Protein AF-A0A968V2G1-F1 (afdb_monomer_lite)

pLDDT: mean 81.25, std 16.71, range [37.97, 97.81]

Structure (mmCIF, N/CA/C/O backbone):
data_AF-A0A968V2G1-F1
#
_entry.id   AF-A0A968V2G1-F1
#
loop_
_atom_site.group_PDB
_atom_site.id
_atom_site.type_symbol
_atom_site.label_atom_id
_atom_site.label_alt_id
_atom_site.label_comp_id
_atom_site.label_asym_id
_atom_site.label_entity_id
_atom_site.label_seq_id
_atom_site.pdbx_PDB_ins_code
_atom_site.Cartn_x
_atom_site.Cartn_y
_atom_site.Cartn_z
_atom_site.occupancy
_atom_site.B_iso_or_equiv
_atom_site.auth_seq_id
_atom_site.auth_comp_id
_atom_site.auth_asym_id
_atom_site.auth_atom_id
_atom_site.pdbx_PDB_model_num
ATOM 1 N N . MET A 1 1 ? 18.290 0.816 -28.679 1.00 47.00 1 MET A N 1
ATOM 2 C CA . MET A 1 1 ? 18.824 1.758 -27.680 1.00 47.00 1 MET A CA 1
ATOM 3 C C . MET A 1 1 ? 19.610 0.963 -26.639 1.00 47.00 1 MET A C 1
ATOM 5 O O . MET A 1 1 ? 19.040 0.021 -26.102 1.00 47.00 1 MET A O 1
ATOM 9 N N . THR A 1 2 ? 20.905 1.223 -26.432 1.00 41.47 2 THR A N 1
ATOM 10 C CA . THR A 1 2 ? 21.709 0.505 -25.414 1.00 41.47 2 THR A CA 1
ATOM 11 C C . THR A 1 2 ? 21.369 1.011 -24.008 1.00 41.47 2 THR A C 1
ATOM 13 O O . THR A 1 2 ? 20.831 2.107 -23.865 1.00 41.47 2 THR A O 1
ATOM 16 N N . GLU A 1 3 ? 21.710 0.249 -22.964 1.00 46.81 3 GLU A N 1
ATOM 17 C CA . GLU A 1 3 ? 21.680 0.687 -21.553 1.00 46.81 3 GLU A CA 1
ATOM 18 C C . GLU A 1 3 ? 22.208 2.125 -21.376 1.00 46.81 3 GLU A C 1
ATOM 20 O O . GLU A 1 3 ? 21.637 2.935 -20.650 1.00 46.81 3 GLU A O 1
ATOM 25 N N . ARG A 1 4 ? 23.249 2.466 -22.145 1.00 45.62 4 ARG A N 1
ATOM 26 C CA . ARG A 1 4 ? 23.874 3.787 -22.231 1.00 45.62 4 ARG A CA 1
ATOM 27 C C . ARG A 1 4 ? 22.916 4.917 -22.621 1.00 45.62 4 ARG A C 1
ATOM 29 O O . ARG A 1 4 ? 23.024 5.995 -22.065 1.00 45.62 4 ARG A O 1
ATOM 36 N N . GLN A 1 5 ? 21.975 4.693 -23.528 1.00 49.62 5 GLN A N 1
ATOM 37 C CA . GLN A 1 5 ? 21.071 5.743 -24.007 1.00 49.62 5 GLN A CA 1
ATOM 38 C C . GLN A 1 5 ? 19.855 5.943 -23.082 1.00 49.62 5 GLN A C 1
ATOM 40 O O . GLN A 1 5 ? 19.408 7.071 -22.905 1.00 49.62 5 GLN A O 1
ATOM 45 N N . ALA A 1 6 ? 19.372 4.884 -22.414 1.00 50.03 6 ALA A N 1
ATOM 46 C CA . ALA A 1 6 ? 18.420 5.029 -21.302 1.00 50.03 6 ALA A CA 1
ATOM 47 C C . ALA A 1 6 ? 19.065 5.784 -20.127 1.00 50.03 6 ALA A C 1
ATOM 49 O O . ALA A 1 6 ? 18.451 6.678 -19.546 1.00 50.03 6 ALA A O 1
ATOM 50 N N . ARG A 1 7 ? 20.340 5.477 -19.837 1.00 56.16 7 ARG A N 1
ATOM 51 C CA . ARG A 1 7 ? 21.168 6.256 -18.909 1.00 56.16 7 ARG A CA 1
ATOM 52 C C . ARG A 1 7 ? 21.341 7.699 -19.379 1.00 56.16 7 ARG A C 1
ATOM 54 O O . ARG A 1 7 ? 21.248 8.577 -18.545 1.00 56.16 7 ARG A O 1
ATOM 61 N N . GLU A 1 8 ? 21.545 7.969 -20.670 1.00 56.31 8 GLU A N 1
ATOM 62 C CA . GLU A 1 8 ? 21.656 9.337 -21.206 1.00 56.31 8 GLU A CA 1
ATOM 63 C C . GLU A 1 8 ? 20.333 10.112 -21.095 1.00 56.31 8 GLU A C 1
ATOM 65 O O . GLU A 1 8 ? 20.360 11.265 -20.691 1.00 56.31 8 GLU A O 1
ATOM 70 N N . ILE A 1 9 ? 19.174 9.501 -21.361 1.00 59.75 9 ILE A N 1
ATOM 71 C CA . ILE A 1 9 ? 17.859 10.152 -21.194 1.00 59.75 9 ILE A CA 1
ATOM 72 C C . ILE A 1 9 ? 17.609 10.520 -19.730 1.00 59.75 9 ILE A C 1
ATOM 74 O O . ILE A 1 9 ? 17.220 11.651 -19.442 1.00 59.75 9 ILE A O 1
ATOM 78 N N . LEU A 1 10 ? 17.879 9.591 -18.809 1.00 58.22 10 LEU A N 1
ATOM 79 C CA . LEU A 1 10 ? 17.792 9.862 -17.374 1.00 58.22 10 LEU A CA 1
ATOM 80 C C . LEU A 1 10 ? 18.879 10.853 -16.933 1.00 58.22 10 LEU A C 1
ATOM 82 O O . LEU A 1 10 ? 18.623 11.695 -16.080 1.00 58.22 10 LEU A O 1
ATOM 86 N N . ALA A 1 11 ? 20.058 10.839 -17.562 1.00 52.88 11 ALA A N 1
ATOM 87 C CA . ALA A 1 11 ? 21.148 11.754 -17.242 1.00 52.88 11 ALA A CA 1
ATOM 88 C C . ALA A 1 11 ? 20.964 13.183 -17.788 1.00 52.88 11 ALA A C 1
ATOM 90 O O . ALA A 1 11 ? 21.559 14.124 -17.262 1.00 52.88 11 ALA A O 1
ATOM 91 N N . LEU A 1 12 ? 20.166 13.359 -18.844 1.00 49.62 12 LEU A N 1
ATOM 92 C CA . LEU A 1 12 ? 19.877 14.656 -19.463 1.00 49.62 12 LEU A CA 1
ATOM 93 C C . LEU A 1 12 ? 18.907 15.505 -18.628 1.00 49.62 12 LEU A C 1
ATOM 95 O O . LEU A 1 12 ? 18.898 16.729 -18.774 1.00 49.62 12 LEU A O 1
ATOM 99 N N . ASP A 1 13 ? 18.140 14.892 -17.725 1.00 56.81 13 ASP A N 1
ATOM 100 C CA . ASP A 1 13 ? 17.330 15.614 -16.745 1.00 56.81 13 ASP A CA 1
ATOM 101 C C . ASP A 1 13 ? 18.196 16.121 -15.585 1.00 56.81 13 ASP A C 1
ATOM 103 O O . ASP A 1 13 ? 18.299 15.493 -14.550 1.00 56.81 13 ASP A O 1
ATOM 107 N N . LYS A 1 14 ? 18.853 17.272 -15.720 1.00 49.22 14 LYS A N 1
ATOM 108 C CA . LYS A 1 14 ? 19.841 17.754 -14.730 1.00 49.22 14 LYS A CA 1
ATOM 109 C C . LYS A 1 14 ? 19.301 18.035 -13.316 1.00 49.22 14 LYS A C 1
ATOM 111 O O . LYS A 1 14 ? 20.103 18.334 -12.436 1.00 49.22 14 LYS A O 1
ATOM 116 N N . SER A 1 15 ? 17.994 17.933 -13.060 1.00 50.72 15 SER A N 1
ATOM 117 C CA . SER A 1 15 ? 17.405 18.224 -11.743 1.00 50.72 15 SER A CA 1
ATOM 118 C C . SER A 1 15 ? 17.824 17.261 -10.622 1.00 50.72 15 SER A C 1
ATOM 120 O O . SER A 1 15 ? 17.509 17.515 -9.465 1.00 50.72 15 SER A O 1
ATOM 122 N N . TRP A 1 16 ? 18.501 16.150 -10.936 1.00 49.31 16 TRP A N 1
ATOM 123 C CA . TRP A 1 16 ? 19.023 15.192 -9.947 1.00 49.31 16 TRP A CA 1
ATOM 124 C C . TRP A 1 16 ? 20.533 15.343 -9.670 1.00 49.31 16 TRP A C 1
ATOM 126 O O . TRP A 1 16 ? 21.059 14.659 -8.792 1.00 49.31 16 TRP A O 1
ATOM 136 N N . LEU A 1 17 ? 21.245 16.224 -10.387 1.00 41.62 17 LEU A N 1
ATOM 137 C CA . LEU A 1 17 ? 22.710 16.351 -10.301 1.00 41.62 17 LEU A CA 1
ATOM 138 C C . LEU A 1 17 ? 23.223 17.063 -9.038 1.00 41.62 17 LEU A C 1
ATOM 140 O O . LEU A 1 17 ? 24.427 17.039 -8.784 1.00 41.62 17 LEU A O 1
ATOM 144 N N . ASP A 1 18 ? 22.352 17.645 -8.211 1.00 38.19 18 ASP A N 1
ATOM 145 C CA . ASP A 1 18 ? 22.764 18.528 -7.108 1.00 38.19 18 ASP A CA 1
ATOM 146 C C . ASP A 1 18 ? 23.496 17.836 -5.939 1.00 38.19 18 ASP A C 1
ATOM 148 O O . ASP A 1 18 ? 23.847 18.498 -4.962 1.00 38.19 18 ASP A O 1
ATOM 152 N N . LYS A 1 19 ? 23.779 16.525 -5.996 1.00 42.69 19 LYS A N 1
ATOM 153 C CA . LYS A 1 19 ? 24.472 15.825 -4.895 1.00 42.69 19 LYS A CA 1
ATOM 154 C C . LYS A 1 19 ? 25.610 14.871 -5.254 1.00 42.69 19 LYS A C 1
ATOM 156 O O . LYS A 1 19 ? 25.982 14.069 -4.402 1.00 42.69 19 LYS A O 1
ATOM 161 N N . ILE A 1 20 ? 26.237 14.960 -6.430 1.00 39.88 20 ILE A N 1
ATOM 162 C CA . ILE A 1 20 ? 27.461 14.175 -6.689 1.00 39.88 20 ILE A CA 1
ATOM 163 C C . ILE A 1 20 ? 28.504 15.009 -7.440 1.00 39.88 20 ILE A C 1
ATOM 165 O O . ILE A 1 20 ? 28.564 15.009 -8.664 1.00 39.88 20 ILE A O 1
ATOM 169 N N . ILE A 1 21 ? 29.386 15.668 -6.685 1.00 38.62 21 ILE A N 1
ATOM 170 C CA . ILE A 1 21 ? 30.754 15.930 -7.141 1.00 38.62 21 ILE A CA 1
ATOM 171 C C . ILE A 1 21 ? 31.682 15.200 -6.175 1.00 38.62 21 ILE A C 1
ATOM 173 O O . ILE A 1 21 ? 31.967 15.678 -5.081 1.00 38.62 21 ILE A O 1
ATOM 177 N N . VAL A 1 22 ? 32.162 14.033 -6.593 1.00 37.97 22 VAL A N 1
ATOM 178 C CA . VAL A 1 22 ? 33.411 13.463 -6.086 1.00 37.97 22 VAL A CA 1
ATOM 179 C C . VAL A 1 22 ? 34.239 13.123 -7.316 1.00 37.97 22 VAL A C 1
ATOM 181 O O . VAL A 1 22 ? 33.714 12.574 -8.279 1.00 37.97 22 VAL A O 1
ATOM 184 N N . GLY A 1 23 ? 35.497 13.564 -7.309 1.00 42.62 23 GLY A N 1
ATOM 185 C CA . GLY A 1 23 ? 36.388 13.569 -8.465 1.00 42.62 23 GLY A CA 1
ATOM 186 C C . GLY A 1 23 ? 36.485 12.231 -9.203 1.00 42.62 23 GLY A C 1
ATOM 187 O O . GLY A 1 23 ? 36.471 11.166 -8.591 1.00 42.62 23 GLY A O 1
ATOM 188 N N . ASN A 1 24 ? 36.671 12.364 -10.520 1.00 42.66 24 ASN A N 1
ATOM 189 C CA . ASN A 1 24 ? 36.579 11.387 -11.610 1.00 42.66 24 ASN A CA 1
ATOM 190 C C . ASN A 1 24 ? 35.160 11.216 -12.172 1.00 42.66 24 ASN A C 1
ATOM 192 O O . ASN A 1 24 ? 34.221 10.913 -11.454 1.00 42.66 24 ASN A O 1
ATOM 196 N N . ASN A 1 25 ? 35.040 11.425 -13.489 1.00 46.62 25 ASN A N 1
ATOM 197 C CA . ASN A 1 25 ? 33.826 11.465 -14.322 1.00 46.62 25 ASN A CA 1
ATOM 198 C C . ASN A 1 25 ? 33.010 10.146 -14.383 1.00 46.62 25 ASN A C 1
ATOM 200 O O . ASN A 1 25 ? 32.451 9.810 -15.427 1.00 46.62 25 ASN A O 1
ATOM 204 N N . GLU A 1 26 ? 32.913 9.385 -13.297 1.00 40.72 26 GLU A N 1
ATOM 205 C CA . GLU A 1 26 ? 31.957 8.290 -13.164 1.00 40.72 26 GLU A CA 1
ATOM 206 C C . GLU A 1 26 ? 30.697 8.805 -12.467 1.00 40.72 26 GLU A C 1
ATOM 208 O O . GLU A 1 26 ? 30.664 9.018 -11.255 1.00 40.72 26 GLU A O 1
ATOM 213 N N . ILE A 1 27 ? 29.626 9.003 -13.240 1.00 45.47 27 ILE A N 1
ATOM 214 C CA . ILE A 1 27 ? 28.302 9.263 -12.673 1.00 45.47 27 ILE A CA 1
ATOM 215 C C . ILE A 1 27 ? 27.854 7.989 -11.951 1.00 45.47 27 ILE A C 1
ATOM 217 O O . ILE A 1 27 ? 27.418 7.019 -12.576 1.00 45.47 27 ILE A O 1
ATOM 221 N N . LYS A 1 28 ? 27.966 7.985 -10.624 1.00 39.78 28 LYS A N 1
ATOM 222 C CA . LYS A 1 28 ? 27.484 6.889 -9.789 1.00 39.78 28 LYS A CA 1
ATOM 223 C C . LYS A 1 28 ? 26.017 7.132 -9.447 1.00 39.78 28 LYS A C 1
ATOM 225 O O . LYS A 1 28 ? 25.701 7.780 -8.457 1.00 39.78 28 LYS A O 1
ATOM 230 N N . PHE A 1 29 ? 25.115 6.624 -10.281 1.00 44.88 29 PHE A N 1
ATOM 231 C CA . PHE A 1 29 ? 23.694 6.590 -9.946 1.00 44.88 29 PHE A CA 1
ATOM 232 C C . PHE A 1 29 ? 23.484 5.639 -8.762 1.00 44.88 29 PHE A C 1
ATOM 234 O O . PHE A 1 29 ? 23.643 4.428 -8.899 1.00 44.88 29 PHE A O 1
ATOM 241 N N . SER A 1 30 ? 23.145 6.179 -7.593 1.00 47.41 30 SER A N 1
ATOM 242 C CA . SER A 1 30 ? 22.630 5.396 -6.471 1.00 47.41 30 SER A CA 1
ATOM 243 C 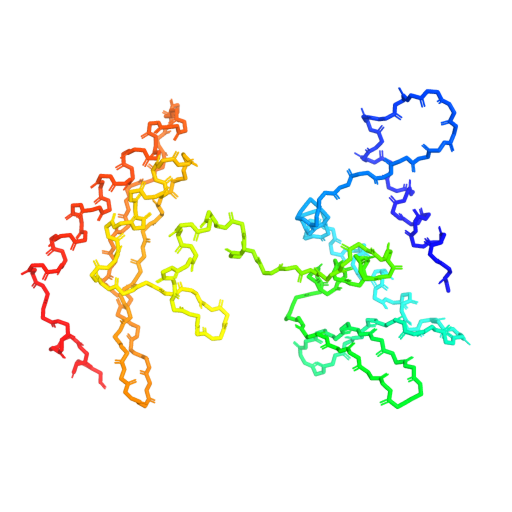C . SER A 1 30 ? 21.220 5.874 -6.164 1.00 47.41 30 SER A C 1
ATOM 245 O O . SER A 1 30 ? 21.040 6.967 -5.633 1.00 47.41 30 SER A O 1
ATOM 247 N N . PHE A 1 31 ? 20.228 5.065 -6.503 1.00 59.06 31 PHE A N 1
ATOM 248 C CA . PHE A 1 31 ? 18.844 5.260 -6.089 1.00 59.06 31 PHE A CA 1
ATOM 249 C C . PHE A 1 31 ? 18.325 3.926 -5.559 1.00 59.06 31 PHE A C 1
ATOM 251 O O . PHE A 1 31 ? 18.720 2.864 -6.048 1.00 59.06 31 PHE A O 1
ATOM 258 N N . ASN A 1 32 ? 17.464 3.966 -4.543 1.00 69.94 32 ASN A N 1
ATOM 259 C CA . ASN A 1 32 ? 16.671 2.788 -4.210 1.00 69.94 32 ASN A CA 1
ATOM 260 C C . ASN A 1 32 ? 15.492 2.690 -5.209 1.00 69.94 32 ASN A C 1
ATOM 262 O O . ASN A 1 32 ? 15.110 3.686 -5.826 1.00 69.94 32 ASN A O 1
ATOM 266 N N . GLN A 1 33 ? 14.913 1.499 -5.395 1.00 76.75 33 GLN A N 1
ATOM 267 C CA . GLN A 1 33 ? 13.824 1.277 -6.365 1.00 76.75 33 GLN A CA 1
ATOM 268 C C . GLN A 1 33 ? 12.614 2.216 -6.185 1.00 76.75 33 GLN A C 1
ATOM 270 O O . GLN A 1 33 ? 11.942 2.548 -7.159 1.00 76.75 33 GLN A O 1
ATOM 275 N N . TYR A 1 34 ? 12.361 2.688 -4.962 1.00 74.12 34 TYR A N 1
ATOM 276 C CA . TYR A 1 34 ? 11.223 3.542 -4.625 1.00 74.12 34 TYR A CA 1
ATOM 277 C C . TYR A 1 34 ? 11.474 5.021 -4.924 1.00 74.12 34 TYR A C 1
ATOM 279 O O . TYR A 1 34 ? 10.529 5.738 -5.257 1.00 74.12 34 TYR A O 1
ATOM 287 N N . ASP A 1 35 ? 12.725 5.480 -4.845 1.00 74.12 35 ASP A N 1
ATOM 288 C CA . ASP A 1 35 ? 13.102 6.827 -5.284 1.00 74.12 35 ASP A CA 1
ATOM 289 C C . ASP A 1 35 ? 12.859 6.954 -6.792 1.00 74.12 35 ASP A C 1
ATOM 291 O O . ASP A 1 35 ? 12.242 7.918 -7.246 1.00 74.12 35 ASP A O 1
ATOM 295 N N . LEU A 1 36 ? 13.264 5.931 -7.557 1.00 80.25 36 LEU A N 1
ATOM 296 C CA . LEU A 1 36 ? 13.0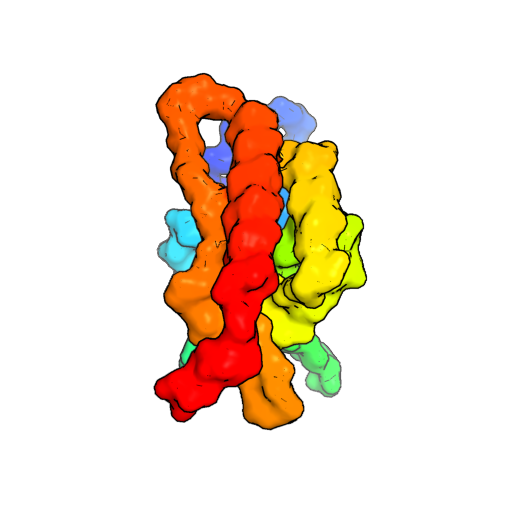02 5.846 -8.993 1.00 80.25 36 LEU A CA 1
ATOM 297 C C . LEU A 1 36 ? 11.497 5.775 -9.286 1.00 80.25 36 LEU A C 1
ATOM 299 O O . LEU A 1 36 ? 11.016 6.519 -10.140 1.00 80.25 36 LEU A O 1
ATOM 303 N N . LEU A 1 37 ? 10.753 4.946 -8.544 1.00 84.06 37 LEU A N 1
ATOM 304 C CA . LEU A 1 37 ? 9.297 4.849 -8.667 1.00 84.06 37 LEU A CA 1
ATOM 305 C C . LEU A 1 37 ? 8.609 6.199 -8.432 1.00 84.06 37 LEU A C 1
ATOM 307 O O . LEU A 1 37 ? 7.783 6.627 -9.236 1.00 84.06 37 LEU A O 1
ATOM 311 N N . SER A 1 38 ? 8.963 6.882 -7.340 1.00 77.69 38 SER A N 1
ATOM 312 C CA . SER A 1 38 ? 8.388 8.176 -6.957 1.00 77.69 38 SER A CA 1
ATOM 313 C C . SER A 1 38 ? 8.724 9.262 -7.975 1.00 77.69 38 SER A C 1
ATOM 315 O O . SER A 1 38 ? 7.867 10.072 -8.323 1.00 77.69 38 SER A O 1
ATOM 317 N N . TYR A 1 39 ? 9.955 9.256 -8.482 1.00 78.88 39 TYR A N 1
ATOM 318 C CA . TYR A 1 39 ? 10.414 10.180 -9.509 1.00 78.88 39 TYR A CA 1
ATOM 319 C C . TYR A 1 39 ? 9.669 9.976 -10.838 1.00 78.88 39 TYR A C 1
ATOM 321 O O . TYR A 1 39 ? 9.149 10.937 -11.402 1.00 78.88 39 TYR A O 1
ATOM 329 N N . LEU A 1 40 ? 9.545 8.731 -11.309 1.00 85.88 40 LEU A N 1
ATOM 330 C CA . LEU A 1 40 ? 8.824 8.411 -12.545 1.00 85.88 40 LEU A CA 1
ATOM 331 C C . LEU A 1 40 ? 7.318 8.667 -12.415 1.00 85.88 40 LEU A C 1
ATOM 333 O O . LEU A 1 40 ? 6.697 9.158 -13.355 1.00 85.88 40 LEU A O 1
ATOM 337 N N . ARG A 1 41 ? 6.735 8.435 -11.232 1.00 86.44 41 ARG A N 1
ATOM 338 C CA . ARG A 1 41 ? 5.335 8.782 -10.935 1.00 86.44 41 ARG A CA 1
ATOM 339 C C . ARG A 1 41 ? 5.047 10.273 -11.124 1.00 86.44 41 ARG A C 1
ATOM 341 O O . ARG A 1 41 ? 3.947 10.627 -11.534 1.00 86.44 41 ARG A O 1
ATOM 348 N N . GLN A 1 42 ? 6.015 11.140 -10.831 1.00 83.06 42 GLN A N 1
ATOM 349 C CA . GLN A 1 42 ? 5.888 12.593 -10.998 1.00 83.06 42 GLN A CA 1
ATOM 350 C C . GLN A 1 42 ? 6.189 13.069 -12.429 1.00 83.06 42 GLN A C 1
ATOM 352 O O . GLN A 1 42 ? 6.030 14.254 -12.709 1.00 83.06 42 GLN A O 1
ATOM 357 N N . ARG A 1 43 ? 6.628 12.170 -13.324 1.00 85.38 43 ARG A N 1
ATOM 358 C CA . ARG A 1 43 ? 7.096 12.485 -14.684 1.00 85.38 43 ARG A CA 1
ATOM 359 C C . ARG A 1 43 ? 6.489 11.540 -15.725 1.00 85.38 43 ARG A C 1
ATOM 361 O O . ARG A 1 43 ? 7.203 10.717 -16.315 1.0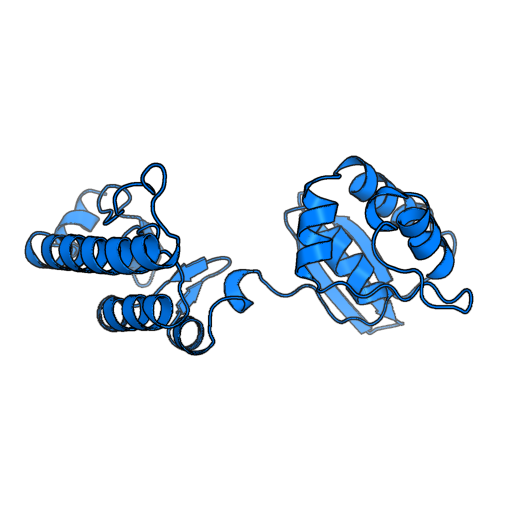0 85.38 43 ARG A O 1
ATOM 368 N N . PRO A 1 44 ? 5.167 11.618 -15.952 1.00 89.69 44 PRO A N 1
ATOM 369 C CA . PRO A 1 44 ? 4.493 10.778 -16.939 1.00 89.69 44 PRO A CA 1
ATOM 370 C C . PRO A 1 44 ? 5.088 10.938 -18.348 1.00 89.69 44 PRO A C 1
ATOM 372 O O . PRO A 1 44 ? 5.261 9.949 -19.050 1.00 89.69 44 PRO A O 1
ATOM 375 N N . GLU A 1 45 ? 5.537 12.138 -18.723 1.00 88.62 45 GLU A N 1
ATOM 376 C CA . GLU A 1 45 ? 6.142 12.414 -20.030 1.00 88.62 45 GLU A CA 1
ATOM 377 C C . GLU A 1 45 ? 7.452 11.651 -20.266 1.00 88.62 45 GLU A C 1
ATOM 379 O O . GLU A 1 45 ? 7.812 11.332 -21.402 1.00 88.62 45 GLU A O 1
ATOM 384 N N . LEU A 1 46 ? 8.197 11.369 -19.195 1.00 85.25 46 LEU A N 1
ATOM 385 C CA . LEU A 1 46 ? 9.405 10.557 -19.257 1.00 85.25 46 LEU A CA 1
ATOM 386 C C . LEU A 1 46 ? 9.052 9.074 -19.390 1.00 85.25 46 LEU A C 1
ATOM 388 O O . LEU A 1 46 ? 9.713 8.350 -20.137 1.00 85.25 46 LEU A O 1
ATOM 392 N N . CYS A 1 47 ? 7.992 8.641 -18.709 1.00 88.75 47 CYS A N 1
ATOM 393 C CA . CYS A 1 47 ? 7.474 7.286 -18.817 1.00 88.75 47 CYS A CA 1
ATOM 394 C C . CYS A 1 47 ? 7.006 6.976 -20.247 1.00 88.75 47 CYS A C 1
ATOM 396 O O . CYS A 1 47 ? 7.403 5.953 -20.804 1.00 88.75 47 CYS A O 1
ATOM 398 N N . ASP A 1 48 ? 6.264 7.896 -20.870 1.00 88.56 48 ASP A N 1
ATOM 399 C CA . ASP A 1 48 ? 5.814 7.776 -22.262 1.00 88.56 48 ASP A CA 1
ATOM 400 C C . ASP A 1 48 ? 6.993 7.679 -23.229 1.00 88.56 48 ASP A C 1
ATOM 402 O O . ASP A 1 48 ? 7.017 6.820 -24.110 1.00 88.56 48 ASP A O 1
ATOM 406 N N . LYS A 1 49 ? 8.023 8.515 -23.040 1.00 86.25 49 LYS A N 1
ATOM 407 C CA . LYS A 1 49 ? 9.252 8.434 -23.839 1.00 86.25 49 LYS A CA 1
ATOM 408 C C . LYS A 1 49 ? 9.888 7.052 -23.723 1.00 86.25 49 LYS A C 1
ATOM 410 O O . LYS A 1 49 ? 10.212 6.455 -24.744 1.00 86.25 49 LYS A O 1
ATOM 415 N N . ILE A 1 50 ? 10.056 6.531 -22.504 1.00 84.75 50 ILE A N 1
ATOM 416 C CA . ILE A 1 50 ? 10.661 5.209 -22.276 1.00 84.75 50 ILE A CA 1
ATOM 417 C C . ILE A 1 50 ? 9.827 4.093 -22.923 1.00 84.75 50 ILE A C 1
ATOM 419 O O . ILE A 1 50 ? 10.407 3.193 -23.537 1.00 84.75 50 ILE A O 1
ATOM 423 N N . LEU A 1 51 ? 8.496 4.173 -22.848 1.00 86.75 51 LEU A N 1
ATOM 424 C CA . LEU A 1 51 ? 7.591 3.243 -23.522 1.00 86.75 51 LEU A CA 1
ATOM 425 C C . LEU A 1 51 ? 7.768 3.282 -25.047 1.00 86.75 51 LEU A C 1
ATOM 427 O O . LEU A 1 51 ? 8.029 2.246 -25.654 1.00 86.75 51 LEU A O 1
ATOM 431 N N . GLN A 1 52 ? 7.717 4.468 -25.662 1.00 83.19 52 GLN A N 1
ATOM 432 C CA . GLN A 1 52 ? 7.909 4.632 -27.110 1.00 83.19 52 GLN A CA 1
ATOM 433 C C . GLN A 1 52 ? 9.276 4.105 -27.569 1.00 83.19 52 GLN A C 1
ATOM 435 O O . GLN A 1 52 ? 9.383 3.404 -28.576 1.00 83.19 52 GLN A O 1
ATOM 440 N N . PHE A 1 53 ? 10.326 4.336 -26.775 1.00 75.88 53 PHE A N 1
ATOM 441 C CA . PHE A 1 53 ? 11.651 3.788 -27.064 1.00 75.88 53 PHE A CA 1
ATOM 442 C C . PHE A 1 53 ? 11.700 2.261 -27.065 1.00 75.88 53 PHE A C 1
ATOM 444 O O . PHE A 1 53 ? 12.557 1.694 -27.745 1.00 75.88 53 PHE A O 1
ATOM 451 N N . SER A 1 54 ? 10.848 1.588 -26.292 1.00 77.12 54 SER A N 1
ATOM 452 C CA . SER A 1 54 ? 10.767 0.127 -26.298 1.00 77.12 54 SER A CA 1
ATOM 453 C C . SER A 1 54 ? 10.269 -0.396 -27.645 1.00 77.12 54 SER A C 1
ATOM 455 O O . SER A 1 54 ? 10.874 -1.323 -28.185 1.00 77.12 54 SER A O 1
ATOM 457 N N . TYR A 1 55 ? 9.255 0.252 -28.229 1.00 75.19 55 TYR A N 1
ATOM 458 C CA . TYR A 1 55 ? 8.706 -0.100 -29.542 1.00 75.19 55 TYR A CA 1
ATOM 459 C C . TYR A 1 55 ? 9.676 0.180 -30.700 1.00 75.19 55 TYR A C 1
ATOM 461 O O . TYR A 1 55 ? 9.749 -0.597 -31.649 1.00 75.19 55 TYR A O 1
ATOM 469 N N . ASP A 1 56 ? 10.492 1.232 -30.596 1.00 64.31 56 ASP A N 1
ATOM 470 C CA . ASP A 1 56 ? 11.463 1.623 -31.631 1.00 64.31 56 ASP A CA 1
ATOM 471 C C . ASP A 1 56 ? 12.737 0.750 -31.683 1.00 64.31 56 ASP A C 1
ATOM 473 O O . ASP A 1 56 ? 13.650 0.982 -32.494 1.00 64.31 56 ASP A O 1
ATOM 477 N N . LYS A 1 57 ? 12.858 -0.271 -30.826 1.00 64.50 57 LYS A N 1
ATOM 478 C CA . LYS A 1 57 ? 14.016 -1.178 -30.823 1.00 64.50 57 LYS A CA 1
ATOM 479 C C . LYS A 1 57 ? 14.024 -2.058 -32.089 1.00 64.50 57 LYS A C 1
ATOM 481 O O . LYS A 1 57 ? 13.376 -3.090 -32.160 1.00 64.50 57 LYS A O 1
ATOM 486 N N . ARG A 1 58 ? 14.858 -1.686 -33.074 1.00 52.56 58 ARG A N 1
ATOM 487 C CA . ARG A 1 58 ? 15.098 -2.433 -34.340 1.00 52.56 58 ARG A CA 1
ATOM 488 C C . ARG A 1 58 ? 15.950 -3.702 -34.212 1.00 52.56 58 ARG A C 1
ATOM 490 O O . ARG A 1 58 ? 16.214 -4.375 -35.203 1.00 52.56 58 ARG A O 1
ATOM 497 N N . CYS A 1 59 ? 16.418 -4.000 -33.012 1.00 50.81 59 CYS A N 1
ATOM 498 C CA . CYS A 1 59 ? 17.181 -5.198 -32.702 1.00 50.81 59 CYS A CA 1
ATOM 499 C C . CYS A 1 59 ? 16.531 -5.815 -31.473 1.00 50.81 59 CYS A C 1
ATOM 501 O O . CYS A 1 59 ? 16.019 -5.061 -30.639 1.00 50.81 59 CYS A O 1
ATOM 503 N N . SER A 1 60 ? 16.638 -7.137 -31.306 1.00 40.44 60 SER A N 1
ATOM 504 C CA . SER A 1 60 ? 16.484 -7.742 -29.982 1.00 40.44 60 SER A CA 1
ATOM 505 C C . SER A 1 60 ? 17.122 -6.840 -28.924 1.00 40.44 60 SER A C 1
ATOM 507 O O . SER A 1 60 ? 18.224 -6.309 -29.101 1.00 40.44 60 SER A O 1
ATOM 509 N N . PRO A 1 61 ? 16.432 -6.698 -27.800 1.00 52.09 61 PRO A N 1
ATOM 510 C CA . PRO A 1 61 ? 17.028 -7.338 -26.653 1.00 52.09 61 PRO A CA 1
ATOM 511 C C . PRO A 1 61 ? 16.023 -8.219 -25.935 1.00 52.09 61 PRO A C 1
ATOM 513 O O . PRO A 1 61 ? 14.814 -8.026 -26.034 1.00 52.09 61 PRO A O 1
ATOM 516 N N . ALA A 1 62 ? 16.610 -9.137 -25.171 1.00 69.88 62 ALA A N 1
ATOM 517 C CA . ALA A 1 62 ? 15.985 -9.896 -24.113 1.00 69.88 62 ALA A CA 1
ATOM 518 C C . ALA A 1 62 ? 14.871 -9.092 -23.436 1.00 69.88 62 ALA A C 1
ATOM 520 O O . ALA A 1 62 ? 13.761 -9.575 -23.475 1.00 69.88 62 ALA A O 1
ATOM 521 N N . THR A 1 63 ? 15.100 -7.868 -22.937 1.00 78.88 63 THR A N 1
ATOM 522 C CA . THR A 1 63 ? 14.127 -7.112 -22.115 1.00 78.88 63 THR A CA 1
ATOM 523 C C . THR A 1 63 ? 13.254 -6.080 -22.865 1.00 78.88 63 THR A C 1
ATOM 525 O O . THR A 1 63 ? 13.776 -5.204 -23.570 1.00 78.88 63 THR A O 1
ATOM 528 N N . PHE A 1 64 ? 11.938 -6.093 -22.621 1.00 87.06 64 PHE A N 1
ATOM 529 C CA . PHE A 1 64 ? 10.917 -5.217 -23.217 1.00 87.06 64 PHE A CA 1
ATOM 530 C C . PHE A 1 64 ? 9.961 -4.604 -22.176 1.00 87.06 64 PHE A C 1
ATOM 532 O O . PHE A 1 64 ? 9.813 -5.122 -21.069 1.00 87.06 64 PHE A O 1
ATOM 539 N N . ILE A 1 65 ? 9.308 -3.509 -22.574 1.00 90.44 65 ILE A N 1
ATOM 540 C CA . ILE A 1 65 ? 8.086 -2.950 -21.976 1.00 90.44 65 ILE A CA 1
ATOM 541 C C . ILE A 1 65 ? 7.074 -2.683 -23.099 1.00 90.44 65 ILE A C 1
ATOM 543 O O . ILE A 1 65 ? 7.454 -2.149 -24.140 1.00 90.44 65 ILE A O 1
ATOM 547 N N . GLU A 1 66 ? 5.817 -3.072 -22.918 1.00 91.25 66 GLU A N 1
ATOM 548 C CA . GLU A 1 66 ? 4.752 -2.890 -23.913 1.00 91.25 66 GLU A CA 1
ATOM 549 C C . GLU A 1 66 ? 3.398 -2.639 -23.243 1.00 91.25 66 GLU A C 1
ATOM 551 O O . GLU A 1 66 ? 3.162 -3.059 -22.108 1.00 91.25 66 GLU A O 1
ATOM 556 N N . GLU A 1 67 ? 2.495 -1.983 -23.962 1.00 92.56 67 GLU A N 1
ATOM 557 C CA . GLU A 1 67 ? 1.072 -1.966 -23.643 1.00 92.56 67 GLU A CA 1
ATOM 558 C C . GLU A 1 67 ? 0.470 -3.324 -23.996 1.00 92.56 67 GLU A C 1
ATOM 560 O O . GLU A 1 67 ? 0.664 -3.859 -25.088 1.00 92.56 67 GLU A O 1
ATOM 565 N N . HIS A 1 68 ? -0.287 -3.892 -23.065 1.00 88.75 68 HIS A N 1
ATOM 566 C CA . HIS A 1 68 ? -0.950 -5.169 -23.253 1.00 88.75 68 HIS A CA 1
ATOM 567 C C . HIS A 1 68 ? -2.351 -5.109 -22.647 1.00 88.75 68 HIS A C 1
ATOM 569 O O . HIS A 1 68 ? -2.532 -5.118 -21.427 1.00 88.75 68 HIS A O 1
ATOM 575 N N . LYS A 1 69 ? -3.359 -5.074 -23.528 1.00 87.88 69 LYS A N 1
ATOM 576 C CA . LYS A 1 69 ? -4.772 -4.853 -23.181 1.00 87.88 69 LYS A CA 1
ATOM 577 C C . LYS A 1 69 ? -4.958 -3.487 -22.504 1.00 87.88 69 LYS A C 1
ATOM 579 O O . LYS A 1 69 ? -4.808 -2.476 -23.172 1.00 87.88 69 LYS A O 1
ATOM 584 N N . ASN A 1 70 ? -5.246 -3.475 -21.201 1.00 88.06 70 ASN A N 1
ATOM 585 C CA . ASN A 1 70 ? -5.453 -2.279 -20.374 1.00 88.06 70 ASN A CA 1
ATOM 586 C C . ASN A 1 70 ? -4.365 -2.140 -19.293 1.00 88.06 70 ASN A C 1
ATOM 588 O O . ASN A 1 70 ? -4.603 -1.545 -18.248 1.00 88.06 70 ASN A O 1
ATOM 592 N N . ALA A 1 71 ? -3.210 -2.764 -19.511 1.00 92.31 71 ALA A N 1
ATOM 593 C CA . ALA A 1 71 ? -2.095 -2.803 -18.579 1.00 92.31 71 ALA A CA 1
ATOM 594 C C . ALA A 1 71 ? -0.772 -2.704 -19.349 1.00 92.31 71 ALA A C 1
ATOM 596 O O . ALA A 1 71 ? -0.743 -2.610 -20.578 1.00 92.31 71 ALA A O 1
ATOM 597 N N . TYR A 1 72 ? 0.332 -2.775 -18.619 1.00 93.38 72 TYR A N 1
ATOM 598 C CA . TYR A 1 72 ? 1.682 -2.748 -19.159 1.00 93.38 72 TYR A CA 1
ATOM 599 C C . TYR A 1 72 ? 2.407 -4.034 -18.790 1.00 93.38 72 TYR A C 1
ATOM 601 O O . TYR A 1 72 ? 2.316 -4.512 -17.658 1.00 93.38 72 TYR A O 1
ATOM 609 N N . ARG A 1 73 ? 3.150 -4.602 -19.733 1.00 92.69 73 ARG A N 1
ATOM 610 C CA . ARG A 1 73 ? 3.933 -5.821 -19.530 1.00 92.69 73 ARG A CA 1
ATOM 611 C C . ARG A 1 73 ? 5.408 -5.495 -19.654 1.00 92.69 73 ARG A C 1
ATOM 613 O O . ARG A 1 73 ? 5.831 -4.900 -20.637 1.00 92.69 73 ARG A O 1
ATOM 620 N N . VAL A 1 74 ? 6.183 -5.923 -18.664 1.00 92.38 74 VAL A N 1
ATOM 621 C CA . VAL A 1 74 ? 7.643 -5.826 -18.652 1.00 92.38 74 VAL A CA 1
ATOM 622 C C . VAL A 1 74 ? 8.210 -7.221 -18.546 1.00 92.38 74 VAL A C 1
ATOM 624 O O . VAL A 1 74 ? 7.871 -7.983 -17.633 1.00 92.38 74 VAL A O 1
ATOM 627 N N . GLY A 1 75 ? 9.109 -7.578 -19.442 1.00 89.44 75 GLY A N 1
ATOM 628 C CA . GLY A 1 75 ? 9.682 -8.904 -19.379 1.00 89.44 75 GLY A CA 1
ATOM 629 C C . GLY A 1 75 ? 10.921 -9.062 -20.199 1.00 89.44 75 GLY A C 1
ATOM 630 O O . GLY A 1 75 ? 11.439 -8.093 -20.742 1.00 89.44 75 GLY A O 1
ATOM 631 N N . TRP A 1 76 ? 11.383 -10.302 -20.270 1.00 86.69 76 TRP A N 1
ATOM 632 C CA . TRP A 1 76 ? 12.382 -10.681 -21.239 1.00 86.69 76 TRP A CA 1
ATOM 633 C C . TRP A 1 76 ? 12.075 -11.986 -21.954 1.00 86.69 76 TRP A C 1
ATOM 635 O O . TRP A 1 76 ? 11.361 -12.826 -21.409 1.00 86.69 76 TRP A O 1
ATOM 645 N N . PHE A 1 77 ? 12.653 -12.135 -23.145 1.00 79.31 77 PHE A N 1
ATOM 646 C CA . PHE A 1 77 ? 12.604 -13.327 -23.979 1.00 79.31 77 PHE A CA 1
ATOM 647 C C . PHE A 1 77 ? 14.006 -13.769 -24.397 1.00 79.31 77 PHE A C 1
ATOM 649 O O . PHE A 1 77 ? 14.750 -13.013 -25.024 1.00 79.31 77 PHE A O 1
ATOM 656 N N . GLU A 1 78 ? 14.341 -15.027 -24.132 1.00 75.69 78 GLU A N 1
ATOM 657 C CA . GLU A 1 78 ? 15.481 -15.702 -24.747 1.00 75.69 78 GLU A CA 1
ATOM 658 C C . GLU A 1 78 ? 15.074 -17.112 -25.175 1.00 75.69 78 GLU A C 1
ATOM 660 O O . GLU A 1 78 ? 14.886 -18.002 -24.345 1.00 75.69 78 GLU A O 1
ATOM 665 N N . LYS A 1 79 ? 14.975 -17.321 -26.495 1.00 75.50 79 LYS A N 1
ATOM 666 C CA . LYS A 1 79 ? 14.539 -18.588 -27.107 1.00 75.50 79 LYS A CA 1
ATOM 667 C C . LYS A 1 79 ? 13.189 -19.042 -26.527 1.00 75.50 79 LYS A C 1
ATOM 669 O O . LYS A 1 79 ? 12.186 -18.399 -26.805 1.00 75.50 79 LYS A O 1
ATOM 674 N N . ASP A 1 80 ? 13.195 -20.090 -25.700 1.00 76.44 80 ASP A N 1
ATOM 675 C CA . ASP A 1 80 ? 12.012 -20.707 -25.084 1.00 76.44 80 ASP A CA 1
ATOM 676 C C . ASP A 1 80 ? 11.779 -20.256 -23.630 1.00 76.44 80 ASP A C 1
ATOM 678 O O . ASP A 1 80 ? 10.918 -20.798 -22.938 1.00 76.44 80 ASP A O 1
ATOM 682 N N . ARG A 1 81 ? 12.579 -19.312 -23.115 1.00 75.81 81 ARG A N 1
ATOM 683 C CA . ARG A 1 81 ? 12.431 -18.775 -21.758 1.00 75.81 81 ARG A CA 1
ATOM 684 C C . ARG A 1 81 ? 11.876 -17.367 -21.817 1.00 75.81 81 ARG A C 1
ATOM 686 O O . ARG A 1 81 ? 12.449 -16.492 -22.466 1.00 75.81 81 ARG A O 1
ATOM 693 N N . GLU A 1 82 ? 10.800 -17.152 -21.076 1.00 83.44 82 GLU A N 1
ATOM 694 C CA . GLU A 1 82 ? 10.260 -15.828 -20.821 1.00 83.44 82 GLU A CA 1
ATOM 695 C C . GLU A 1 82 ? 10.099 -15.595 -19.320 1.00 83.44 82 GLU A C 1
ATOM 697 O O . GLU A 1 82 ? 9.810 -16.512 -18.549 1.00 83.44 82 GLU A O 1
ATOM 702 N N . GLN A 1 83 ? 10.279 -14.349 -18.897 1.00 86.31 83 GLN A N 1
ATOM 703 C CA . GLN A 1 83 ? 9.805 -13.904 -17.594 1.00 86.31 83 GLN A CA 1
ATOM 704 C C . GLN A 1 83 ? 9.145 -12.554 -17.766 1.00 86.31 83 GLN A C 1
ATOM 706 O O . GLN A 1 83 ? 9.782 -11.596 -18.201 1.00 86.31 83 GLN A O 1
ATOM 711 N N . THR A 1 84 ? 7.884 -12.466 -17.369 1.00 90.19 84 THR A N 1
ATOM 712 C CA . THR A 1 84 ? 7.072 -11.272 -17.575 1.00 90.19 84 THR A CA 1
ATOM 713 C C . THR A 1 84 ? 6.357 -10.896 -16.295 1.00 90.19 84 THR A C 1
ATOM 715 O O . THR A 1 84 ? 5.931 -11.768 -15.542 1.00 90.19 84 THR A O 1
ATOM 718 N N . LYS A 1 85 ? 6.213 -9.597 -16.065 1.00 91.31 85 LYS A N 1
ATOM 719 C CA . LYS A 1 85 ? 5.420 -9.023 -14.987 1.00 91.31 85 LYS A CA 1
ATOM 720 C C . LYS A 1 85 ? 4.482 -7.982 -15.582 1.00 91.31 85 LYS A C 1
ATOM 722 O O . LYS A 1 85 ? 4.878 -7.240 -16.481 1.00 91.31 85 LYS A O 1
ATOM 727 N N . THR A 1 86 ? 3.251 -7.975 -15.097 1.00 91.81 86 THR A N 1
ATOM 728 C CA . THR A 1 86 ? 2.211 -7.039 -15.524 1.00 91.81 86 THR A CA 1
ATOM 729 C C . THR A 1 86 ? 2.037 -5.967 -14.460 1.00 91.81 86 THR A C 1
ATOM 731 O O . THR A 1 86 ? 2.159 -6.253 -13.269 1.00 91.81 86 THR A O 1
ATOM 734 N N . PHE A 1 87 ? 1.763 -4.749 -14.903 1.00 90.94 87 PHE A N 1
ATOM 735 C CA . PHE A 1 87 ? 1.541 -3.580 -14.068 1.00 90.94 87 PHE A CA 1
ATOM 736 C C . PHE A 1 87 ? 0.349 -2.803 -14.605 1.00 90.94 87 PHE A C 1
ATOM 738 O O . PHE A 1 87 ? 0.244 -2.590 -15.812 1.00 90.94 87 PHE A O 1
ATOM 745 N N . ASP A 1 88 ? -0.510 -2.326 -13.714 1.00 90.06 88 ASP A N 1
ATOM 746 C CA . ASP A 1 88 ? -1.680 -1.535 -14.108 1.00 90.06 88 ASP A CA 1
ATOM 747 C C . ASP A 1 88 ? -1.299 -0.088 -14.445 1.00 90.06 88 ASP A C 1
ATOM 749 O O . ASP A 1 88 ? -2.017 0.611 -15.156 1.00 90.06 88 ASP A O 1
ATOM 753 N N . LYS A 1 89 ? -0.144 0.376 -13.952 1.00 91.12 89 LYS A N 1
ATOM 754 C CA . LYS A 1 89 ? 0.304 1.760 -14.099 1.00 91.12 89 LYS A CA 1
ATOM 755 C C . LYS A 1 89 ? 1.612 1.839 -14.867 1.00 91.12 89 LYS A C 1
ATOM 757 O O . LYS A 1 89 ? 2.574 1.127 -14.573 1.00 91.12 89 LYS A O 1
ATOM 762 N N . LEU A 1 90 ? 1.677 2.788 -15.799 1.00 92.94 90 LEU A N 1
ATOM 763 C CA . LEU A 1 90 ? 2.843 2.969 -16.658 1.00 92.94 90 LEU A CA 1
ATOM 764 C C . LEU A 1 90 ? 4.118 3.258 -15.857 1.00 92.94 90 LEU A C 1
ATOM 766 O O . LEU A 1 90 ? 5.165 2.693 -16.150 1.00 92.94 90 LEU A O 1
ATOM 770 N N . TYR A 1 91 ? 4.048 4.100 -14.824 1.00 91.75 91 TYR A N 1
ATOM 771 C CA . TYR A 1 91 ? 5.236 4.466 -14.046 1.00 91.75 91 TYR A CA 1
ATOM 772 C C . TYR A 1 91 ? 5.823 3.276 -13.262 1.00 91.75 91 TYR A C 1
ATOM 774 O O . TYR A 1 91 ? 7.039 3.198 -13.095 1.00 91.75 91 TYR A O 1
ATOM 782 N N . GLU A 1 92 ? 4.994 2.321 -12.824 1.00 92.12 92 GLU A N 1
ATOM 783 C CA . GLU A 1 92 ? 5.437 1.069 -12.187 1.00 92.12 92 GLU A CA 1
ATOM 784 C C . GLU A 1 92 ? 6.127 0.163 -13.213 1.00 92.12 92 GLU A C 1
ATOM 786 O O . GLU A 1 92 ? 7.233 -0.318 -12.969 1.00 92.12 92 GLU A O 1
ATOM 791 N N . ALA A 1 93 ? 5.526 0.011 -14.397 1.00 93.12 93 ALA A N 1
ATOM 792 C CA . ALA A 1 93 ? 6.113 -0.748 -15.497 1.00 93.12 93 ALA A CA 1
ATOM 793 C C . ALA A 1 93 ? 7.452 -0.159 -15.956 1.00 93.12 93 ALA A C 1
ATOM 795 O O . ALA A 1 93 ? 8.438 -0.873 -16.105 1.00 93.12 93 ALA A O 1
ATOM 796 N N . VAL A 1 94 ? 7.525 1.158 -16.140 1.00 91.94 94 VAL A N 1
ATOM 797 C CA . VAL A 1 94 ? 8.760 1.843 -16.536 1.00 91.94 94 VAL A CA 1
ATOM 798 C C . VAL A 1 94 ? 9.830 1.691 -15.458 1.00 91.94 94 VAL A C 1
ATOM 800 O O . VAL A 1 94 ? 10.993 1.460 -15.783 1.00 91.94 94 VAL A O 1
ATOM 803 N N . THR A 1 95 ? 9.446 1.743 -14.182 1.00 90.25 95 THR A N 1
ATOM 804 C CA . THR A 1 95 ? 10.372 1.514 -13.067 1.00 90.25 95 THR A CA 1
ATOM 805 C C . THR A 1 95 ? 10.921 0.090 -13.089 1.00 90.25 95 THR A C 1
ATOM 807 O O . THR A 1 95 ? 12.138 -0.085 -13.065 1.00 90.25 95 THR A O 1
ATOM 810 N N . ASP A 1 96 ? 10.061 -0.929 -13.195 1.00 91.06 96 ASP A N 1
ATOM 811 C CA . ASP A 1 96 ? 10.495 -2.328 -13.313 1.00 91.06 96 ASP A CA 1
ATOM 812 C C . ASP A 1 96 ? 11.375 -2.539 -14.544 1.00 91.06 96 ASP A C 1
ATOM 814 O O . ASP A 1 96 ? 12.411 -3.186 -14.449 1.00 91.06 96 ASP A O 1
ATOM 818 N N . PHE A 1 97 ? 11.015 -1.941 -15.681 1.00 89.88 97 PHE A N 1
ATOM 819 C CA . PHE A 1 97 ? 11.790 -2.018 -16.913 1.00 89.88 97 PHE A CA 1
ATOM 820 C C . PHE A 1 97 ? 13.198 -1.447 -16.743 1.00 89.88 97 PHE A C 1
ATOM 822 O O . PHE A 1 97 ? 14.160 -2.073 -17.189 1.00 89.88 97 PHE A O 1
ATOM 829 N N . VAL A 1 98 ? 13.340 -0.290 -16.090 1.00 86.31 98 VAL A N 1
ATOM 830 C CA . VAL A 1 98 ? 14.645 0.331 -15.820 1.00 86.31 98 VAL A CA 1
ATOM 831 C C . VAL A 1 98 ? 15.456 -0.519 -14.842 1.00 86.31 98 VAL A C 1
ATOM 833 O O . VAL A 1 98 ? 16.599 -0.856 -15.151 1.00 86.31 98 VAL A O 1
ATOM 836 N N . LEU A 1 99 ? 14.868 -0.922 -13.709 1.00 84.62 99 LEU A N 1
ATOM 837 C CA . LEU A 1 99 ? 15.533 -1.772 -12.712 1.00 84.62 99 LEU A CA 1
ATOM 838 C C . LEU A 1 99 ? 16.018 -3.080 -13.337 1.00 84.62 99 LEU A C 1
ATOM 840 O O . LEU A 1 99 ? 17.177 -3.467 -13.179 1.00 84.62 99 LEU A O 1
ATOM 844 N N . PHE A 1 100 ? 15.146 -3.722 -14.109 1.00 85.25 100 PHE A N 1
ATOM 845 C CA . PHE A 1 100 ? 15.426 -5.003 -14.724 1.00 85.25 100 PHE A CA 1
ATOM 846 C C . PHE A 1 100 ? 16.464 -4.881 -15.844 1.00 85.25 100 PHE A C 1
ATOM 848 O O . PHE A 1 100 ? 17.406 -5.670 -15.898 1.00 85.25 100 PHE A O 1
ATOM 855 N N . SER A 1 101 ? 16.364 -3.846 -16.686 1.00 80.38 101 SER A N 1
ATOM 856 C CA . SER A 1 101 ? 17.345 -3.571 -17.747 1.00 80.38 101 SER A CA 1
ATOM 857 C C . SER A 1 101 ? 18.735 -3.231 -17.206 1.00 80.38 101 SER A C 1
ATOM 859 O O . SER A 1 101 ? 19.719 -3.404 -17.920 1.00 80.38 101 SER A O 1
ATOM 861 N N . TRP A 1 102 ? 18.828 -2.728 -15.972 1.00 77.75 102 TRP A N 1
ATOM 862 C CA . TRP A 1 102 ? 20.088 -2.358 -15.316 1.00 77.75 102 TRP A CA 1
ATOM 863 C C . TRP A 1 102 ? 20.589 -3.414 -14.330 1.00 77.75 102 TRP A C 1
ATOM 865 O O . TRP A 1 102 ? 21.536 -3.160 -13.586 1.00 77.75 102 TRP A O 1
ATOM 875 N N . ASN A 1 103 ? 19.972 -4.601 -14.323 1.00 78.19 103 ASN A N 1
ATOM 876 C CA . ASN A 1 103 ? 20.318 -5.702 -13.425 1.00 78.19 103 ASN A CA 1
ATOM 877 C C . ASN A 1 103 ? 20.255 -5.312 -11.929 1.00 78.19 103 ASN A C 1
ATOM 879 O O . ASN A 1 103 ? 21.023 -5.813 -11.110 1.00 78.19 103 ASN A O 1
ATOM 883 N N . LEU A 1 104 ? 19.332 -4.411 -11.574 1.00 77.38 104 LEU A N 1
ATOM 884 C CA . LEU A 1 104 ? 19.061 -3.961 -10.202 1.00 77.38 104 LEU A CA 1
ATOM 885 C C . LEU A 1 104 ? 17.945 -4.772 -9.521 1.00 77.38 104 LEU A C 1
ATOM 887 O O . LEU A 1 104 ? 17.553 -4.465 -8.399 1.00 77.38 104 LEU A O 1
ATOM 891 N N . GLY A 1 105 ? 17.437 -5.807 -10.194 1.00 84.44 105 GLY A N 1
ATOM 892 C CA . GLY A 1 105 ? 16.309 -6.618 -9.743 1.00 84.44 105 GLY A CA 1
ATOM 893 C C . GLY A 1 105 ? 14.994 -6.222 -10.413 1.00 84.44 105 GLY A C 1
ATOM 894 O O . GLY A 1 105 ? 14.978 -5.559 -11.449 1.00 84.44 105 GLY A O 1
ATOM 895 N N . ARG A 1 106 ? 13.884 -6.690 -9.841 1.00 88.12 106 ARG A N 1
ATOM 896 C CA . ARG A 1 106 ? 12.515 -6.363 -10.269 1.00 88.12 106 ARG A CA 1
ATOM 897 C C . ARG A 1 106 ? 11.909 -5.386 -9.272 1.00 88.12 106 ARG A C 1
ATOM 899 O O . ARG A 1 106 ? 12.262 -5.442 -8.098 1.00 88.12 106 ARG A O 1
ATOM 906 N N . LEU A 1 107 ? 10.982 -4.544 -9.722 1.00 87.44 107 LEU A N 1
ATOM 907 C CA . LEU A 1 107 ? 10.222 -3.679 -8.823 1.00 87.44 107 LEU A CA 1
ATOM 908 C C . LEU A 1 107 ? 9.443 -4.550 -7.831 1.00 87.44 107 LEU A C 1
ATOM 910 O O . LEU A 1 107 ? 8.624 -5.378 -8.241 1.00 87.44 107 LEU A O 1
ATOM 914 N N . GLU A 1 108 ? 9.683 -4.369 -6.540 1.00 83.38 108 GLU A N 1
ATOM 915 C CA . GLU A 1 108 ? 8.923 -5.014 -5.469 1.00 83.38 108 GLU A CA 1
ATOM 916 C C . GLU A 1 108 ? 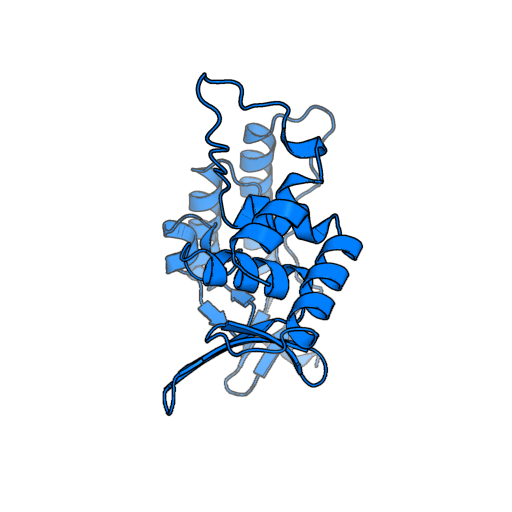7.651 -4.219 -5.143 1.00 83.38 108 GLU A C 1
ATOM 918 O O . GLU A 1 108 ? 7.550 -3.029 -5.440 1.00 83.38 108 GLU A O 1
ATOM 923 N N . ARG A 1 109 ? 6.650 -4.885 -4.553 1.00 75.94 109 ARG A N 1
ATOM 924 C CA . ARG A 1 109 ? 5.412 -4.208 -4.140 1.00 75.94 109 ARG A CA 1
ATOM 925 C C . ARG A 1 109 ? 5.684 -3.232 -2.985 1.00 75.94 109 ARG A C 1
ATOM 927 O O . ARG A 1 109 ? 6.543 -3.498 -2.143 1.00 75.94 109 ARG A O 1
ATOM 934 N N . GLU A 1 110 ? 4.945 -2.126 -2.906 1.00 73.31 110 GLU A N 1
ATOM 935 C CA . GLU A 1 110 ? 5.152 -1.111 -1.860 1.00 73.31 110 GLU A CA 1
ATOM 936 C C . GLU A 1 110 ? 4.966 -1.676 -0.442 1.00 73.31 110 GLU A C 1
ATOM 938 O O . GLU A 1 110 ? 5.651 -1.248 0.488 1.00 73.31 110 GLU A O 1
ATOM 943 N N . GLU A 1 111 ? 4.117 -2.689 -0.270 1.00 76.75 111 GLU A N 1
ATOM 944 C CA . GLU A 1 111 ? 3.853 -3.362 1.003 1.00 76.75 111 GLU A CA 1
ATOM 945 C C . GLU A 1 111 ? 5.099 -4.064 1.564 1.00 76.75 111 GLU A C 1
ATOM 947 O O . GLU A 1 111 ? 5.191 -4.285 2.773 1.00 76.75 111 GLU A O 1
ATOM 952 N N . TYR A 1 112 ? 6.121 -4.341 0.741 1.00 74.88 112 TYR A N 1
ATOM 953 C CA . TYR A 1 112 ? 7.420 -4.824 1.224 1.00 74.88 112 TYR A CA 1
ATOM 954 C C . TYR A 1 112 ? 8.220 -3.761 1.995 1.00 74.88 112 TYR A C 1
ATOM 956 O O . TYR A 1 112 ? 9.149 -4.131 2.718 1.00 74.88 112 TYR A O 1
ATOM 964 N N . ARG A 1 113 ? 7.838 -2.471 1.930 1.00 77.75 113 ARG A N 1
ATOM 965 C CA . ARG A 1 113 ? 8.357 -1.413 2.822 1.00 77.75 113 ARG A CA 1
ATOM 966 C C . ARG A 1 113 ? 7.866 -1.568 4.255 1.00 77.75 113 ARG A C 1
ATOM 968 O O . ARG A 1 113 ? 8.490 -1.015 5.162 1.00 77.75 113 ARG A O 1
ATOM 975 N N . LEU A 1 114 ? 6.760 -2.286 4.473 1.00 85.12 114 LEU A N 1
ATOM 976 C CA . LEU A 1 114 ? 6.293 -2.549 5.824 1.00 85.12 114 LEU A CA 1
ATOM 977 C C . LEU A 1 114 ? 7.363 -3.359 6.571 1.00 85.12 114 LEU A C 1
ATOM 979 O O . LEU A 1 114 ? 7.888 -4.342 6.028 1.00 85.12 114 LEU A O 1
ATOM 983 N N . PRO A 1 115 ? 7.672 -2.987 7.826 1.00 87.69 115 PRO A N 1
ATOM 984 C CA . PRO A 1 115 ? 8.509 -3.787 8.699 1.00 87.69 115 PRO A CA 1
ATOM 985 C C . PRO A 1 115 ? 8.120 -5.257 8.634 1.00 87.69 115 PRO A C 1
ATOM 987 O O . PRO A 1 115 ? 6.939 -5.608 8.660 1.00 87.69 115 PRO A O 1
ATOM 990 N N . LYS A 1 116 ? 9.126 -6.134 8.606 1.00 84.81 116 LYS A N 1
ATOM 991 C CA . LYS A 1 116 ? 8.924 -7.585 8.499 1.00 84.81 116 LYS A CA 1
ATOM 992 C C . LYS A 1 116 ? 7.898 -8.106 9.518 1.00 84.81 116 LYS A C 1
ATOM 994 O O . LYS A 1 116 ? 7.048 -8.914 9.174 1.00 84.81 116 LYS A O 1
ATOM 999 N N . GLN A 1 117 ? 7.918 -7.561 10.735 1.00 87.75 117 GLN A N 1
ATOM 1000 C CA . GLN A 1 117 ? 7.000 -7.902 11.827 1.00 87.75 117 GLN A CA 1
ATOM 1001 C C . GLN A 1 117 ? 5.521 -7.601 11.517 1.00 87.75 117 GLN A C 1
ATOM 1003 O O . GLN A 1 117 ? 4.643 -8.336 11.972 1.00 87.75 117 GLN A O 1
ATOM 1008 N N . ILE A 1 118 ? 5.247 -6.547 10.743 1.00 91.69 118 ILE A N 1
ATOM 1009 C CA . ILE A 1 118 ? 3.906 -6.194 10.260 1.00 91.69 118 ILE A CA 1
ATOM 1010 C C . ILE A 1 118 ? 3.516 -7.120 9.106 1.00 91.69 118 ILE A C 1
ATOM 1012 O O . ILE A 1 118 ? 2.434 -7.709 9.106 1.00 91.69 118 ILE A O 1
ATOM 1016 N N . ARG A 1 119 ? 4.430 -7.291 8.147 1.00 89.81 119 ARG A N 1
ATOM 1017 C CA . ARG A 1 119 ? 4.184 -8.025 6.905 1.00 89.81 119 ARG A CA 1
ATOM 1018 C C . ARG A 1 119 ? 3.969 -9.526 7.106 1.00 89.81 119 ARG A C 1
ATOM 1020 O O . ARG A 1 119 ? 3.092 -10.096 6.480 1.00 89.81 119 ARG A O 1
ATOM 1027 N N . GLU A 1 120 ? 4.715 -10.166 8.005 1.00 89.12 120 GLU A N 1
ATOM 1028 C CA . GLU A 1 120 ? 4.620 -11.616 8.276 1.00 89.12 120 GLU A CA 1
ATOM 1029 C C . GLU A 1 120 ? 3.260 -12.072 8.827 1.00 89.12 120 GLU A C 1
ATOM 1031 O O . GLU A 1 120 ? 2.978 -13.266 8.860 1.00 89.12 120 GLU A O 1
ATOM 1036 N N . ARG A 1 121 ? 2.434 -11.135 9.298 1.00 90.50 121 ARG A N 1
ATOM 1037 C CA . ARG A 1 1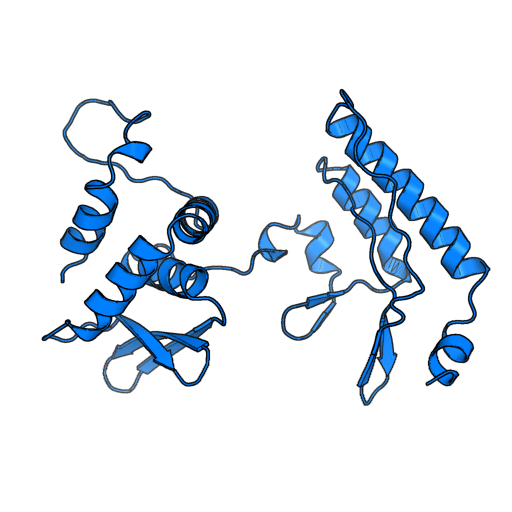21 ? 1.094 -11.403 9.838 1.00 90.50 121 ARG A CA 1
ATOM 1038 C C . ARG A 1 121 ? -0.021 -11.036 8.866 1.00 90.50 121 ARG A C 1
ATOM 1040 O O . ARG A 1 121 ? -1.188 -11.222 9.207 1.00 90.50 121 ARG A O 1
ATOM 1047 N N . ALA A 1 122 ? 0.328 -10.474 7.712 1.00 90.69 122 ALA A N 1
ATOM 1048 C CA . ALA A 1 122 ? -0.645 -10.116 6.703 1.00 90.69 122 ALA A CA 1
ATOM 1049 C C . ALA A 1 122 ? -1.141 -11.368 5.971 1.00 90.69 122 ALA A C 1
ATOM 1051 O O . ALA A 1 122 ? -0.391 -12.317 5.736 1.00 90.69 122 ALA A O 1
ATOM 1052 N N . ILE A 1 123 ? -2.413 -11.345 5.602 1.00 88.12 123 ILE A N 1
ATOM 1053 C CA . ILE A 1 123 ? -2.997 -12.202 4.582 1.00 88.12 123 ILE A CA 1
ATOM 1054 C C . ILE A 1 123 ? -2.937 -11.402 3.286 1.00 88.12 123 ILE A C 1
ATOM 1056 O O . ILE A 1 123 ? -3.493 -10.308 3.207 1.00 88.12 123 ILE A O 1
ATOM 1060 N N . GLU A 1 124 ? -2.247 -11.942 2.290 1.00 83.75 124 GLU A N 1
ATOM 1061 C CA . GLU A 1 124 ? -2.196 -11.366 0.950 1.00 83.75 124 GLU A CA 1
ATOM 1062 C C . GLU A 1 124 ? -3.392 -11.879 0.139 1.00 83.75 124 GLU A C 1
ATOM 1064 O O . GLU A 1 124 ? -3.595 -13.090 0.027 1.00 83.75 124 GLU A O 1
ATOM 1069 N N . SER A 1 125 ? -4.185 -10.960 -0.409 1.00 75.31 125 SER A N 1
ATOM 1070 C CA . SER A 1 125 ? -5.298 -11.260 -1.313 1.00 75.31 125 SER A CA 1
ATOM 1071 C C . SER A 1 125 ? -5.220 -10.322 -2.512 1.00 75.31 125 SER A C 1
ATOM 1073 O O . SER A 1 125 ? -5.444 -9.119 -2.392 1.00 75.31 125 SER A O 1
ATOM 1075 N N . GLY A 1 126 ? -4.823 -10.854 -3.672 1.00 72.25 126 GLY A N 1
ATOM 1076 C CA . GLY A 1 126 ? -4.562 -10.042 -4.862 1.00 72.25 126 GLY A CA 1
ATOM 1077 C C . GLY A 1 126 ? -3.552 -8.924 -4.582 1.00 72.25 126 GLY A C 1
ATOM 1078 O O . GLY A 1 126 ? -2.410 -9.181 -4.192 1.00 72.25 126 GLY A O 1
ATOM 1079 N N . ASN A 1 127 ? -3.989 -7.677 -4.757 1.00 69.62 127 ASN A N 1
ATOM 1080 C CA . ASN A 1 127 ? -3.173 -6.482 -4.539 1.00 69.62 127 ASN A CA 1
ATOM 1081 C C . ASN A 1 127 ? -3.331 -5.877 -3.132 1.00 69.62 127 ASN A C 1
ATOM 1083 O O . ASN A 1 127 ? -2.862 -4.771 -2.898 1.00 69.62 127 ASN A O 1
ATOM 1087 N N . GLU A 1 128 ? -3.910 -6.609 -2.179 1.00 75.06 128 GLU A N 1
ATOM 1088 C CA . GLU A 1 128 ? -4.179 -6.108 -0.830 1.00 75.06 128 GLU A CA 1
ATOM 1089 C C . GLU A 1 128 ? -3.526 -6.959 0.259 1.00 75.06 128 GLU A C 1
ATOM 1091 O O . GLU A 1 128 ? -3.306 -8.165 0.111 1.00 75.06 128 GLU A O 1
ATOM 1096 N N . PHE A 1 129 ? -3.201 -6.293 1.367 1.00 85.44 129 PHE A N 1
ATOM 1097 C CA . PHE A 1 129 ? -2.682 -6.896 2.588 1.00 85.44 129 PHE A CA 1
ATOM 1098 C C . PHE A 1 129 ? -3.705 -6.640 3.694 1.00 85.44 129 PHE A C 1
ATOM 1100 O O . PHE A 1 129 ? -3.899 -5.500 4.112 1.00 85.44 129 PHE A O 1
ATOM 1107 N N . GLY A 1 130 ? -4.350 -7.702 4.169 1.00 88.88 130 GLY A N 1
ATOM 1108 C CA . GLY A 1 130 ? -5.272 -7.658 5.301 1.00 88.88 130 GLY A CA 1
ATOM 1109 C C . GLY A 1 130 ? -4.646 -8.263 6.553 1.00 88.88 130 GLY A C 1
ATOM 1110 O O . GLY A 1 130 ? -3.742 -9.091 6.472 1.00 88.88 130 GLY A O 1
ATOM 1111 N N . TRP A 1 131 ? -5.142 -7.906 7.735 1.00 93.06 131 TRP A N 1
ATOM 1112 C CA . TRP A 1 131 ? -4.728 -8.546 8.988 1.00 93.06 131 TRP A CA 1
ATOM 1113 C C . TRP A 1 131 ? -5.929 -9.132 9.709 1.00 93.06 131 TRP A C 1
ATOM 1115 O O . TRP A 1 131 ? -6.989 -8.515 9.793 1.00 93.06 131 TRP A O 1
ATOM 1125 N N . LYS A 1 132 ? -5.754 -10.325 10.288 1.00 93.38 132 LYS A N 1
ATOM 1126 C CA . LYS A 1 132 ? -6.796 -10.935 11.118 1.00 93.38 132 LYS A CA 1
ATOM 1127 C C . LYS A 1 132 ? -7.089 -10.045 12.323 1.00 93.38 132 LYS A C 1
ATOM 1129 O O . LYS A 1 132 ? -6.167 -9.547 12.974 1.00 93.38 132 LYS A O 1
ATOM 1134 N N . ARG A 1 133 ? -8.367 -9.968 12.705 1.00 92.62 133 ARG A N 1
ATOM 1135 C CA . ARG A 1 133 ? -8.851 -9.256 13.903 1.00 92.62 133 ARG A CA 1
ATOM 1136 C C . ARG A 1 133 ? -7.988 -9.507 15.148 1.00 92.62 133 ARG A C 1
ATOM 1138 O O . ARG A 1 133 ? -7.649 -8.571 15.862 1.00 92.62 133 ARG A O 1
ATOM 1145 N N . GLN A 1 134 ? -7.609 -10.760 15.402 1.00 93.75 134 GLN A N 1
ATOM 1146 C CA . GLN A 1 134 ? -6.819 -11.153 16.581 1.00 93.75 134 GLN A CA 1
ATOM 1147 C C . GLN A 1 134 ? -5.372 -10.624 16.585 1.00 93.75 134 GLN A C 1
ATOM 1149 O O . GLN A 1 134 ? -4.741 -10.552 17.641 1.00 93.75 134 GLN A O 1
ATOM 1154 N N . ASP A 1 135 ? -4.828 -10.284 15.416 1.00 94.56 135 ASP A N 1
ATOM 1155 C CA . ASP A 1 135 ? -3.450 -9.821 15.267 1.00 94.56 135 ASP A CA 1
ATOM 1156 C C . ASP A 1 135 ? -3.363 -8.300 15.125 1.00 94.56 135 ASP A C 1
ATOM 1158 O O . ASP A 1 135 ? -2.304 -7.742 15.404 1.00 94.56 135 ASP A O 1
ATOM 1162 N N . PHE A 1 136 ? -4.471 -7.624 14.806 1.00 93.75 136 PHE A N 1
ATOM 1163 C CA . PHE A 1 136 ? -4.550 -6.180 14.568 1.00 93.75 136 PHE A CA 1
ATOM 1164 C C . PHE A 1 136 ? -3.780 -5.329 15.590 1.00 93.75 136 PHE A C 1
ATOM 1166 O O . PHE A 1 136 ? -2.883 -4.571 15.224 1.00 93.75 136 PHE A O 1
ATOM 1173 N N . LYS A 1 137 ? -4.038 -5.511 16.892 1.00 94.50 137 LYS A N 1
ATOM 1174 C CA . LYS A 1 137 ? -3.349 -4.744 17.946 1.00 94.50 137 LYS A CA 1
ATOM 1175 C C . LYS A 1 137 ? -1.832 -4.951 17.959 1.00 94.50 137 LYS A C 1
ATOM 1177 O O . LYS A 1 137 ? -1.086 -4.024 18.265 1.00 94.50 137 LYS A O 1
ATOM 1182 N N . LYS A 1 138 ? -1.356 -6.152 17.609 1.00 95.19 138 LYS A N 1
ATOM 1183 C CA . LYS A 1 138 ? 0.086 -6.432 17.495 1.00 95.19 138 LYS A CA 1
ATOM 1184 C C . LYS A 1 138 ? 0.694 -5.696 16.302 1.00 95.19 138 LYS A C 1
ATOM 1186 O O . LYS A 1 138 ? 1.849 -5.293 16.376 1.00 95.19 138 LYS A O 1
ATOM 1191 N N . ILE A 1 139 ? -0.070 -5.518 15.223 1.00 94.94 139 ILE A N 1
ATOM 1192 C CA . ILE A 1 139 ? 0.356 -4.754 14.044 1.00 94.94 139 ILE A CA 1
ATOM 1193 C C . ILE A 1 139 ? 0.477 -3.273 14.373 1.00 94.94 139 ILE A C 1
ATOM 1195 O O . ILE A 1 139 ? 1.501 -2.669 14.067 1.00 94.94 139 ILE A O 1
ATOM 1199 N N . VAL A 1 140 ? -0.527 -2.720 15.057 1.00 95.38 140 VAL A N 1
ATOM 1200 C CA . VAL A 1 140 ? -0.509 -1.340 15.559 1.00 95.38 140 VAL A CA 1
ATOM 1201 C C . VAL A 1 140 ? 0.715 -1.101 16.445 1.00 95.38 140 VAL A C 1
ATOM 1203 O O . VAL A 1 140 ? 1.430 -0.117 16.265 1.00 95.38 140 VAL A O 1
ATOM 1206 N N . GLU A 1 141 ? 1.013 -2.027 17.357 1.00 95.00 141 GLU A N 1
ATOM 1207 C CA . GLU A 1 141 ? 2.196 -1.925 18.212 1.00 95.00 141 GLU A CA 1
ATOM 1208 C C . GLU A 1 141 ? 3.509 -2.017 17.417 1.00 95.00 141 GLU A C 1
ATOM 1210 O O . GLU A 1 141 ? 4.416 -1.218 17.640 1.00 95.00 141 GLU A O 1
ATOM 1215 N N . ALA A 1 142 ? 3.611 -2.933 16.452 1.00 94.38 142 ALA A N 1
ATOM 1216 C CA . ALA A 1 142 ? 4.792 -3.034 15.594 1.00 94.38 142 ALA A CA 1
ATOM 1217 C C . ALA A 1 142 ? 5.013 -1.756 14.761 1.00 94.38 142 ALA A C 1
ATOM 1219 O O . ALA A 1 142 ? 6.147 -1.297 14.635 1.00 94.38 142 ALA A O 1
ATOM 1220 N N . ALA A 1 143 ? 3.944 -1.140 14.244 1.00 93.62 143 ALA A N 1
ATOM 1221 C CA . ALA A 1 143 ? 4.007 0.142 13.537 1.00 93.62 143 ALA A CA 1
ATOM 1222 C C . ALA A 1 143 ? 4.475 1.282 14.455 1.00 93.62 143 ALA A C 1
ATOM 1224 O O . ALA A 1 143 ? 5.330 2.088 14.077 1.00 93.62 143 ALA A O 1
ATOM 1225 N N . ARG A 1 144 ? 3.982 1.309 15.697 1.00 92.25 144 ARG A N 1
ATOM 1226 C CA . ARG A 1 144 ? 4.370 2.300 16.708 1.00 92.25 144 ARG A CA 1
ATOM 1227 C C . ARG A 1 144 ? 5.862 2.234 17.059 1.00 92.25 144 ARG A C 1
ATOM 1229 O O . ARG A 1 144 ? 6.466 3.269 17.329 1.00 92.25 144 ARG A O 1
ATOM 1236 N N . GLN A 1 145 ? 6.463 1.041 17.032 1.00 92.44 145 GLN A N 1
ATOM 1237 C CA . GLN A 1 145 ? 7.890 0.834 17.324 1.00 92.44 145 GLN A CA 1
ATOM 1238 C C . GLN A 1 145 ? 8.832 1.341 16.220 1.00 92.44 145 GLN A C 1
ATOM 1240 O O . GLN A 1 145 ? 10.003 1.595 16.497 1.00 92.44 145 GLN A O 1
ATOM 1245 N N . VAL A 1 146 ? 8.338 1.522 14.991 1.00 92.31 146 VAL A N 1
ATOM 1246 C CA . VAL A 1 146 ? 9.111 2.039 13.842 1.00 92.31 146 VAL A CA 1
ATOM 1247 C C . VAL A 1 146 ? 8.597 3.406 13.354 1.00 92.31 146 VAL A C 1
ATOM 1249 O O . VAL A 1 146 ? 8.564 3.664 12.153 1.00 92.31 146 VAL A O 1
ATOM 1252 N N . PRO A 1 147 ? 8.227 4.298 14.290 1.00 91.94 147 PRO A N 1
ATOM 1253 C CA . PRO A 1 147 ? 7.436 5.516 14.085 1.00 91.94 147 PRO A CA 1
ATOM 1254 C C . PRO A 1 147 ? 6.622 5.592 12.785 1.00 91.94 147 PRO A C 1
ATOM 1256 O O . PRO A 1 147 ? 6.806 6.505 11.979 1.00 91.94 147 PRO A O 1
ATOM 1259 N N . MET A 1 148 ? 5.725 4.627 12.572 1.00 93.94 148 MET A N 1
ATOM 1260 C CA . MET A 1 148 ? 4.763 4.656 11.472 1.00 93.94 148 MET A CA 1
ATOM 1261 C C . MET A 1 148 ? 3.405 5.122 11.987 1.00 93.94 148 MET A C 1
ATOM 1263 O O . MET A 1 148 ? 2.862 4.549 12.933 1.00 93.94 148 MET A O 1
ATOM 1267 N N . ALA A 1 149 ? 2.854 6.154 11.350 1.00 93.69 149 ALA A N 1
ATOM 1268 C CA . ALA A 1 149 ? 1.496 6.595 11.624 1.00 93.69 149 ALA A CA 1
ATOM 1269 C C . ALA A 1 149 ? 0.498 5.573 11.077 1.00 93.69 149 ALA A C 1
ATOM 1271 O O . ALA A 1 149 ? 0.694 5.015 9.995 1.00 93.69 149 ALA A O 1
ATOM 1272 N N . ILE A 1 150 ? -0.576 5.341 11.825 1.00 94.19 150 ILE A N 1
ATOM 1273 C CA . ILE A 1 150 ? -1.662 4.454 11.409 1.00 94.19 150 ILE A CA 1
ATOM 1274 C C . ILE A 1 150 ? -2.807 5.345 10.956 1.00 94.19 150 ILE A C 1
ATOM 1276 O O . ILE A 1 150 ? -3.227 6.221 11.700 1.00 94.19 150 ILE A O 1
ATOM 1280 N N . ILE A 1 151 ? -3.295 5.137 9.738 1.00 92.19 151 ILE A N 1
ATOM 1281 C CA . ILE A 1 151 ? -4.345 5.977 9.139 1.00 92.19 151 ILE A CA 1
ATOM 1282 C C . ILE A 1 151 ? -5.752 5.401 9.316 1.00 92.19 151 ILE A C 1
ATOM 1284 O O . ILE A 1 151 ? -6.707 5.987 8.829 1.00 92.19 151 ILE A O 1
ATOM 1288 N N . GLY A 1 152 ? -5.879 4.279 10.027 1.00 88.62 152 GLY A N 1
ATOM 1289 C CA . GLY A 1 152 ? -7.146 3.584 10.219 1.00 88.62 152 GLY A CA 1
ATOM 1290 C C . GLY A 1 152 ? -7.261 2.333 9.368 1.00 88.62 152 GLY A C 1
ATOM 1291 O O . GLY A 1 152 ? -6.275 1.619 9.165 1.00 88.62 152 GLY A O 1
ATOM 1292 N N . GLY A 1 153 ? -8.480 2.043 8.933 1.00 87.50 153 GLY A N 1
ATOM 1293 C CA . GLY A 1 153 ? -8.789 0.859 8.149 1.00 87.50 153 GLY A CA 1
ATOM 1294 C C . GLY A 1 153 ? -10.272 0.520 8.162 1.00 87.50 153 GLY A C 1
ATOM 1295 O O . GLY A 1 153 ? -11.043 1.004 8.992 1.00 87.50 153 GLY A O 1
ATOM 1296 N N . GLN A 1 154 ? -10.643 -0.332 7.214 1.00 87.50 154 GLN A N 1
ATOM 1297 C CA . GLN A 1 154 ? -12.004 -0.806 7.006 1.00 87.50 154 GLN A CA 1
ATOM 1298 C C . GLN A 1 154 ? -12.092 -2.283 7.376 1.00 87.50 154 GLN A C 1
ATOM 1300 O O . GLN A 1 154 ? -11.135 -3.043 7.200 1.00 87.50 154 GLN A O 1
ATOM 1305 N N . VAL A 1 155 ? -13.245 -2.695 7.895 1.00 90.88 155 VAL A N 1
ATOM 1306 C CA . VAL A 1 155 ? -13.495 -4.106 8.184 1.00 90.88 155 VAL A CA 1
ATOM 1307 C C . VAL A 1 155 ? -13.918 -4.821 6.905 1.00 90.88 155 VAL A C 1
ATOM 1309 O O . VAL A 1 155 ? -14.874 -4.431 6.243 1.00 90.88 155 VAL A O 1
ATOM 1312 N N . GLN A 1 156 ? -13.225 -5.909 6.594 1.00 90.31 156 GLN A N 1
ATOM 1313 C CA . GLN A 1 156 ? -13.639 -6.875 5.584 1.00 90.31 156 GLN A CA 1
ATOM 1314 C C . GLN A 1 156 ? -14.078 -8.159 6.291 1.00 90.31 156 GLN A C 1
ATOM 1316 O O . GLN A 1 156 ? -13.353 -8.682 7.145 1.00 90.31 156 GLN A O 1
ATOM 1321 N N . TYR A 1 157 ? -15.259 -8.666 5.945 1.00 89.56 157 TYR A N 1
ATOM 1322 C CA . TYR A 1 157 ? -15.709 -9.992 6.357 1.00 89.56 157 TYR A CA 1
ATOM 1323 C C . TYR A 1 157 ? -15.457 -10.973 5.213 1.00 89.56 157 TYR A C 1
ATOM 1325 O O . TYR A 1 157 ? -15.917 -10.761 4.092 1.00 89.56 157 TYR A O 1
ATOM 1333 N N . VAL A 1 158 ? -14.694 -12.029 5.485 1.00 87.19 158 VAL A N 1
ATOM 1334 C CA . VAL A 1 158 ? -14.270 -13.001 4.471 1.00 87.19 158 VAL A CA 1
ATOM 1335 C C . VAL A 1 158 ? -15.145 -14.246 4.577 1.00 87.19 158 VAL A C 1
ATOM 1337 O O . VAL A 1 158 ? -15.135 -14.913 5.611 1.00 87.19 158 VAL A O 1
ATOM 1340 N N . PHE A 1 159 ? -15.878 -14.542 3.507 1.00 84.94 159 PHE A N 1
ATOM 1341 C CA . PHE A 1 159 ? -16.640 -15.772 3.300 1.00 84.94 159 PHE A CA 1
ATOM 1342 C C . PHE A 1 159 ? -15.848 -16.753 2.426 1.00 84.94 159 PHE A C 1
ATOM 1344 O O . PHE A 1 159 ? -14.828 -16.396 1.834 1.00 84.94 159 PHE A O 1
ATOM 1351 N N . ASP A 1 160 ? -16.329 -17.992 2.318 1.00 84.31 160 ASP A N 1
ATOM 1352 C CA . ASP A 1 160 ? -15.710 -19.003 1.451 1.00 84.31 160 ASP A CA 1
ATOM 1353 C C . ASP A 1 160 ? -15.808 -18.639 -0.045 1.00 84.31 160 ASP A C 1
ATOM 1355 O O . ASP A 1 160 ? -14.961 -19.048 -0.840 1.00 84.31 160 ASP A O 1
ATOM 1359 N N . ASP A 1 161 ? -16.826 -17.867 -0.435 1.00 84.88 161 ASP A N 1
ATOM 1360 C CA . ASP A 1 161 ? -17.150 -17.499 -1.818 1.00 84.88 161 ASP A CA 1
ATOM 1361 C C . ASP A 1 161 ? -16.976 -16.002 -2.132 1.00 84.88 161 ASP A C 1
ATOM 1363 O O . ASP A 1 161 ? -17.212 -15.583 -3.268 1.00 84.88 161 ASP A O 1
ATOM 1367 N N . GLY A 1 162 ? -16.516 -15.190 -1.174 1.00 83.31 162 GLY A N 1
ATOM 1368 C CA . GLY A 1 162 ? -16.325 -13.761 -1.403 1.00 83.31 162 GLY A CA 1
ATOM 1369 C C . GLY A 1 162 ? -15.863 -12.956 -0.192 1.00 83.31 162 GLY A C 1
ATOM 1370 O O . GLY A 1 162 ? -15.645 -13.474 0.901 1.00 83.31 162 GLY A O 1
ATOM 1371 N N . ILE A 1 163 ? -15.709 -11.650 -0.403 1.00 87.56 163 ILE A N 1
ATOM 1372 C CA . ILE A 1 163 ? -15.357 -10.675 0.632 1.00 87.56 163 ILE A CA 1
ATOM 1373 C C . ILE A 1 163 ? -16.468 -9.626 0.675 1.00 87.56 163 ILE A C 1
ATOM 1375 O O . ILE A 1 163 ? -16.822 -9.055 -0.354 1.00 87.56 163 ILE A O 1
ATOM 1379 N N . CYS A 1 164 ? -17.009 -9.372 1.864 1.00 89.31 164 CYS A N 1
ATOM 1380 C CA . CYS A 1 164 ? -17.927 -8.269 2.119 1.00 89.31 164 CYS A CA 1
ATOM 1381 C C . CYS A 1 164 ? -17.151 -7.111 2.754 1.00 89.31 164 CYS A C 1
ATOM 1383 O O . CYS A 1 164 ? -16.618 -7.230 3.861 1.00 89.31 164 CYS A O 1
ATOM 1385 N N . GLU A 1 165 ? -17.068 -5.994 2.037 1.00 88.50 165 GLU A N 1
ATOM 1386 C CA . GLU A 1 165 ? -16.414 -4.772 2.502 1.00 88.50 165 GLU A CA 1
ATOM 1387 C C . GLU A 1 165 ? -17.400 -3.933 3.322 1.00 88.50 165 GLU A C 1
ATOM 1389 O O . GLU A 1 165 ? -18.299 -3.289 2.780 1.00 88.50 165 GLU A O 1
ATOM 1394 N N . LEU A 1 166 ? -17.228 -3.911 4.644 1.00 89.12 166 LEU A N 1
ATOM 1395 C CA . LEU A 1 166 ? -18.083 -3.154 5.559 1.00 89.12 166 LEU A CA 1
ATOM 1396 C C . LEU A 1 166 ? -17.578 -1.705 5.652 1.00 89.12 166 LEU A C 1
ATOM 1398 O O . LEU A 1 166 ? -17.097 -1.262 6.693 1.00 89.12 166 LEU A O 1
ATOM 1402 N N . TYR A 1 167 ? -17.650 -0.958 4.545 1.00 83.62 167 TYR A N 1
ATOM 1403 C CA . TYR A 1 167 ? -17.035 0.374 4.396 1.00 83.62 167 TYR A CA 1
ATOM 1404 C C . TYR A 1 167 ? -17.542 1.435 5.392 1.00 83.62 167 TYR A C 1
ATOM 1406 O O . TYR A 1 167 ? -16.882 2.454 5.591 1.00 83.62 167 TYR A O 1
ATOM 1414 N N . TRP A 1 168 ? -18.699 1.217 6.028 1.00 88.56 168 TRP A N 1
ATOM 1415 C CA . TRP A 1 168 ? -19.242 2.081 7.087 1.00 88.56 168 TRP A CA 1
ATOM 1416 C C . TRP A 1 168 ? -18.652 1.796 8.476 1.00 88.56 168 TRP A C 1
ATOM 1418 O O . TRP A 1 168 ? -18.834 2.592 9.397 1.00 88.56 168 TRP A O 1
ATOM 1428 N N . LEU A 1 169 ? -17.937 0.681 8.635 1.00 90.81 169 LEU A N 1
ATOM 1429 C CA . LEU A 1 169 ? -17.260 0.289 9.863 1.00 90.81 169 LEU A CA 1
ATOM 1430 C C . LEU A 1 169 ? -15.767 0.610 9.746 1.00 90.81 169 LEU A C 1
ATOM 1432 O O . LEU A 1 169 ? -14.950 -0.260 9.434 1.00 90.81 169 LEU A O 1
ATOM 1436 N N . SER A 1 170 ? -15.411 1.870 10.001 1.00 91.50 170 SER A N 1
ATOM 1437 C CA . SER A 1 170 ? -14.016 2.314 10.056 1.00 91.50 170 SER A CA 1
ATOM 1438 C C . SER A 1 170 ? -13.585 2.703 11.470 1.00 91.50 170 SER A C 1
ATOM 1440 O O . SER A 1 170 ? -14.393 2.972 12.363 1.00 91.50 170 SER A O 1
ATOM 1442 N N . TYR A 1 171 ? -12.275 2.700 11.692 1.00 94.38 171 TYR A N 1
ATOM 1443 C CA . TYR A 1 171 ? -11.647 3.043 12.973 1.00 94.38 171 TYR A CA 1
ATOM 1444 C C . TYR A 1 171 ? -10.555 4.100 12.783 1.00 94.38 171 TYR A C 1
ATOM 1446 O O . TYR A 1 171 ? -9.522 4.095 13.457 1.00 94.38 171 TYR A O 1
ATOM 1454 N N . ASP A 1 172 ? -10.801 5.017 11.853 1.00 95.69 172 ASP A N 1
ATOM 1455 C CA . ASP A 1 172 ? -9.826 6.006 11.406 1.00 95.69 172 ASP A CA 1
ATOM 1456 C C . ASP A 1 172 ? -9.516 7.008 12.524 1.00 95.69 172 ASP A C 1
ATOM 1458 O O . ASP A 1 172 ? -10.442 7.504 13.174 1.00 95.69 172 ASP A O 1
ATOM 1462 N N . PRO A 1 173 ? -8.240 7.299 12.826 1.00 96.56 173 PRO A N 1
ATOM 1463 C CA . PRO A 1 173 ? -7.872 8.310 13.806 1.00 96.56 173 PRO A CA 1
ATOM 1464 C C . PRO A 1 173 ? -8.050 9.715 13.230 1.00 96.56 173 PRO A C 1
ATOM 1466 O O . PRO A 1 173 ? -8.285 9.899 12.040 1.00 96.56 173 PRO A O 1
ATOM 1469 N N . ASP A 1 174 ? -7.910 10.722 14.085 1.00 96.00 174 ASP A N 1
ATOM 1470 C CA . ASP A 1 174 ? -7.992 12.105 13.625 1.00 96.00 174 ASP A CA 1
ATOM 1471 C C . ASP A 1 174 ? -6.711 12.477 12.862 1.00 96.00 174 ASP A C 1
ATOM 1473 O O . ASP A 1 174 ? -5.616 11.999 13.195 1.00 96.00 174 ASP A O 1
ATOM 1477 N N . GLU A 1 175 ? -6.840 13.374 11.883 1.00 95.31 175 GLU A N 1
ATOM 1478 C CA . GLU A 1 175 ? -5.727 13.868 11.068 1.00 95.31 175 GLU A CA 1
ATOM 1479 C C . GLU A 1 175 ? -4.580 14.453 11.914 1.00 95.31 175 GLU A C 1
ATOM 1481 O O . GLU A 1 175 ? -4.727 14.774 13.102 1.00 95.31 175 GLU A O 1
ATOM 1486 N N . ARG A 1 176 ? -3.392 14.564 11.309 1.00 95.94 176 ARG A N 1
ATOM 1487 C CA . ARG A 1 176 ? -2.230 15.175 11.966 1.00 95.94 176 ARG A CA 1
ATOM 1488 C C . ARG A 1 176 ? -2.518 16.645 12.260 1.00 95.94 176 ARG A C 1
ATOM 1490 O O . ARG A 1 176 ? -2.949 17.378 11.375 1.00 95.94 176 ARG A O 1
ATOM 1497 N N . GLN A 1 177 ? -2.241 17.078 13.485 1.00 95.81 177 GLN A N 1
ATOM 1498 C CA . GLN A 1 177 ? -2.466 18.466 13.886 1.00 95.81 177 GLN A CA 1
ATOM 1499 C C . GLN A 1 177 ? -1.347 19.383 13.376 1.00 95.81 177 GLN A C 1
ATOM 1501 O O . GLN A 1 177 ? -0.220 18.948 13.113 1.00 95.81 177 GLN A O 1
ATOM 1506 N N . GLU A 1 178 ? -1.647 20.678 13.277 1.00 94.62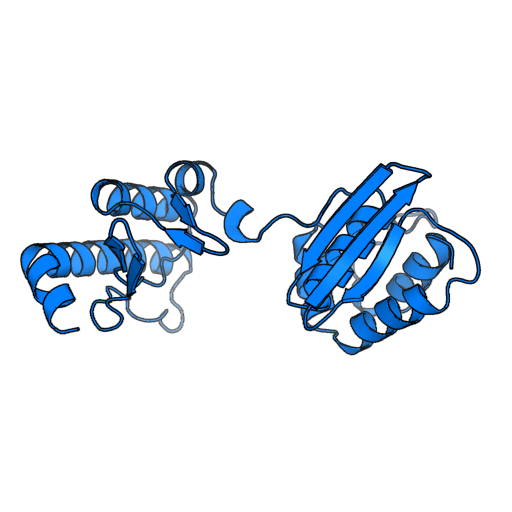 178 GLU A N 1
ATOM 1507 C CA . GLU A 1 178 ? -0.646 21.693 12.960 1.00 94.62 178 GLU A CA 1
ATOM 1508 C C . GLU A 1 178 ? 0.460 21.688 14.031 1.00 94.62 178 GLU A C 1
ATOM 1510 O O . GLU A 1 178 ? 0.179 21.714 15.228 1.00 94.62 178 GLU A O 1
ATOM 1515 N N . ASN A 1 179 ? 1.725 21.632 13.603 1.00 95.00 179 ASN A N 1
ATOM 1516 C CA . ASN A 1 179 ? 2.909 21.546 14.472 1.00 95.00 179 ASN A CA 1
ATOM 1517 C C . ASN A 1 179 ? 3.017 20.273 15.340 1.00 95.00 179 ASN A C 1
ATOM 1519 O O . ASN A 1 179 ? 3.831 20.222 16.261 1.00 95.00 179 ASN A O 1
ATOM 1523 N N . GLU A 1 180 ? 2.247 19.219 15.053 1.00 96.69 180 GLU A N 1
ATOM 1524 C CA . GLU A 1 180 ? 2.400 17.941 15.751 1.00 96.69 180 GLU A CA 1
ATOM 1525 C C . GLU A 1 180 ? 3.663 17.211 15.285 1.00 96.69 180 GLU A C 1
ATOM 1527 O O . GLU A 1 180 ? 3.806 16.885 14.103 1.00 96.69 180 GLU A O 1
ATOM 1532 N N . GLU A 1 181 ? 4.567 16.905 16.212 1.00 97.00 181 GLU A N 1
ATOM 1533 C CA . GLU A 1 181 ? 5.759 16.103 15.929 1.00 97.00 181 GLU A CA 1
ATOM 1534 C C . GLU A 1 181 ? 5.400 14.711 15.395 1.00 97.00 181 GLU A C 1
ATOM 1536 O O . GLU A 1 181 ? 4.462 14.068 15.868 1.00 97.00 181 GLU A O 1
ATOM 1541 N N . TRP A 1 182 ? 6.173 14.203 14.428 1.00 95.19 182 TRP A N 1
ATOM 1542 C CA . TRP A 1 182 ? 5.851 12.945 13.736 1.00 95.19 182 TRP A CA 1
ATOM 1543 C C . TRP A 1 182 ? 5.702 11.756 14.694 1.00 95.19 182 TRP A C 1
ATOM 1545 O O . TRP A 1 182 ? 4.746 10.989 14.605 1.00 95.19 182 TRP A O 1
ATOM 1555 N N . VAL A 1 183 ? 6.615 11.621 15.658 1.00 96.25 183 VAL A N 1
ATOM 1556 C CA . VAL A 1 183 ? 6.568 10.538 16.653 1.00 96.25 183 VAL A CA 1
ATOM 1557 C C . VAL A 1 183 ? 5.351 10.680 17.573 1.00 96.25 183 VAL A C 1
ATOM 1559 O O . VAL A 1 183 ? 4.738 9.677 17.945 1.00 96.25 183 VAL A O 1
ATOM 1562 N N . THR A 1 184 ? 4.962 11.910 17.915 1.00 97.31 184 THR A N 1
ATOM 1563 C CA . THR A 1 184 ? 3.741 12.183 18.687 1.00 97.31 184 THR A CA 1
ATOM 1564 C C . THR A 1 184 ? 2.508 11.758 17.898 1.00 97.31 184 THR A C 1
ATOM 1566 O O . THR A 1 184 ? 1.685 11.011 18.426 1.00 97.31 184 THR A O 1
ATOM 1569 N N . TYR A 1 185 ? 2.446 12.119 16.614 1.00 97.12 185 TYR A N 1
ATOM 1570 C CA . TYR A 1 185 ? 1.377 11.711 15.706 1.00 97.12 185 TYR A CA 1
ATOM 1571 C C . TYR A 1 185 ? 1.261 10.183 15.588 1.00 97.12 185 TYR A C 1
ATOM 1573 O O . TYR A 1 185 ? 0.168 9.628 15.717 1.00 97.12 185 TYR A O 1
ATOM 1581 N N . CYS A 1 186 ? 2.383 9.473 15.437 1.00 97.19 186 CYS A N 1
ATOM 1582 C CA . CYS A 1 186 ? 2.397 8.007 15.377 1.00 97.19 186 CYS A CA 1
ATOM 1583 C C . CYS A 1 186 ? 1.864 7.364 16.667 1.00 97.19 186 CYS A C 1
ATOM 1585 O O . CYS A 1 186 ? 1.051 6.443 16.622 1.00 97.19 186 CYS A O 1
ATOM 1587 N N . ASN A 1 187 ? 2.282 7.863 17.835 1.00 97.44 187 ASN A N 1
ATOM 1588 C CA . ASN A 1 187 ? 1.801 7.342 19.117 1.00 97.44 187 ASN A CA 1
ATOM 1589 C C . ASN A 1 187 ? 0.316 7.660 19.350 1.00 97.44 187 ASN A C 1
ATOM 1591 O O . ASN A 1 187 ? -0.430 6.803 19.827 1.00 97.44 187 ASN A O 1
ATOM 1595 N N . ARG A 1 188 ? -0.132 8.875 19.006 1.00 97.50 188 ARG A N 1
ATOM 1596 C CA . ARG A 1 188 ? -1.537 9.277 19.145 1.00 97.50 188 ARG A CA 1
ATOM 1597 C C . ARG A 1 188 ? -2.440 8.437 18.251 1.00 97.50 188 ARG A C 1
ATOM 1599 O O . ARG A 1 188 ? -3.429 7.899 18.744 1.00 97.50 188 ARG A O 1
ATOM 1606 N N . THR A 1 189 ? -2.094 8.299 16.972 1.00 97.81 189 THR A N 1
ATOM 1607 C CA . THR A 1 189 ? -2.879 7.503 16.016 1.00 97.81 189 THR A CA 1
ATOM 1608 C C . THR A 1 189 ? -2.949 6.035 16.427 1.00 97.81 189 THR A C 1
ATOM 1610 O O . THR A 1 189 ? -4.040 5.473 16.420 1.00 97.81 189 THR A O 1
ATOM 1613 N N . ALA A 1 190 ? -1.853 5.438 16.911 1.00 97.25 190 ALA A N 1
ATOM 1614 C CA . ALA A 1 190 ? -1.868 4.080 17.466 1.00 97.25 190 ALA A CA 1
ATOM 1615 C C . ALA A 1 190 ? -2.872 3.916 18.622 1.00 97.25 190 ALA A C 1
ATOM 1617 O O . ALA A 1 190 ? -3.629 2.944 18.664 1.00 97.25 190 ALA A O 1
ATOM 1618 N N . ASN A 1 191 ? -2.917 4.881 19.544 1.00 97.12 191 ASN A N 1
ATOM 1619 C CA . ASN A 1 191 ? -3.850 4.852 20.670 1.00 97.12 191 ASN A CA 1
ATOM 1620 C C . ASN A 1 191 ? -5.305 5.035 20.222 1.00 97.12 191 ASN A C 1
ATOM 1622 O O . ASN A 1 191 ? -6.168 4.258 20.630 1.00 97.12 191 ASN A O 1
ATOM 1626 N N . GLN A 1 192 ? -5.575 6.033 19.376 1.00 97.75 192 GLN A N 1
ATOM 1627 C CA . GLN A 1 192 ? -6.922 6.312 18.872 1.00 97.75 192 GLN A CA 1
ATOM 1628 C C . GLN A 1 192 ? -7.478 5.128 18.082 1.00 97.75 192 GLN A C 1
ATOM 1630 O O . GLN A 1 192 ? -8.612 4.720 18.314 1.00 97.75 192 GLN A O 1
ATOM 1635 N N . VAL A 1 193 ? -6.669 4.540 17.202 1.00 97.12 193 VAL A N 1
ATOM 1636 C CA . VAL A 1 193 ? -7.058 3.373 16.407 1.00 97.12 193 VAL A CA 1
ATOM 1637 C C . VAL A 1 193 ? -7.357 2.173 17.299 1.00 97.12 193 VAL A C 1
ATOM 1639 O O . VAL A 1 193 ? -8.388 1.538 17.118 1.00 97.12 193 VAL A O 1
ATOM 1642 N N . ASN A 1 194 ? -6.527 1.887 18.307 1.00 96.81 194 ASN A N 1
ATOM 1643 C CA . ASN A 1 194 ? -6.809 0.802 19.252 1.00 96.81 194 ASN A CA 1
ATOM 1644 C C . ASN A 1 194 ? -8.124 1.020 20.016 1.00 96.81 194 ASN A C 1
ATOM 1646 O O . ASN A 1 194 ? -8.898 0.079 20.166 1.00 96.81 194 ASN A O 1
ATOM 1650 N N . GLN A 1 195 ? -8.395 2.247 20.471 1.00 96.94 195 GLN A N 1
ATOM 1651 C CA . GLN A 1 195 ? -9.637 2.584 21.176 1.00 96.94 195 GLN A CA 1
ATOM 1652 C C . GLN A 1 195 ? -10.866 2.462 20.268 1.00 96.94 195 GLN A C 1
ATOM 1654 O O . GLN A 1 195 ? -11.864 1.860 20.663 1.00 96.94 195 GLN A O 1
ATOM 1659 N N . LYS A 1 196 ? -10.794 3.014 19.049 1.00 96.88 196 LYS A N 1
ATOM 1660 C CA . LYS A 1 196 ? -11.878 2.942 18.060 1.00 96.88 196 LYS A CA 1
ATOM 1661 C C . LYS A 1 196 ? -12.123 1.495 17.625 1.00 96.88 196 LYS A C 1
ATOM 1663 O O . LYS A 1 196 ? -13.273 1.078 17.562 1.00 96.88 196 LYS A O 1
ATOM 1668 N N . PHE A 1 197 ? -11.064 0.713 17.425 1.00 95.56 197 PHE A N 1
ATOM 1669 C CA . PHE A 1 197 ? -11.157 -0.713 17.124 1.00 95.56 197 PHE A CA 1
ATOM 1670 C C . PHE A 1 197 ? -11.797 -1.504 18.269 1.00 95.56 197 PHE A C 1
ATOM 1672 O O . PHE A 1 197 ? -12.719 -2.273 18.027 1.00 95.56 197 PHE A O 1
ATOM 1679 N N . ASP A 1 198 ? -11.371 -1.298 19.519 1.00 95.75 198 ASP A N 1
ATOM 1680 C CA . ASP A 1 198 ? -11.975 -1.974 20.676 1.00 95.75 198 ASP A CA 1
ATOM 1681 C C . ASP A 1 198 ? -13.466 -1.677 20.798 1.00 95.75 198 ASP A C 1
ATOM 1683 O O . ASP A 1 198 ? -14.268 -2.595 20.986 1.00 95.75 198 ASP A O 1
ATOM 1687 N N . LYS A 1 199 ? -13.833 -0.404 20.632 1.00 95.81 199 LYS A N 1
ATOM 1688 C CA . LYS A 1 199 ? -15.226 0.028 20.615 1.00 95.81 199 LYS A CA 1
ATOM 1689 C C . LYS A 1 199 ? -16.002 -0.687 19.508 1.00 95.81 199 LYS A C 1
ATOM 1691 O O . LYS A 1 199 ? -16.993 -1.351 19.806 1.00 95.81 199 LYS A O 1
ATOM 1696 N N . LEU A 1 200 ? -15.500 -0.630 18.272 1.00 94.75 200 LEU A N 1
ATOM 1697 C CA . LEU A 1 200 ? -16.112 -1.253 17.099 1.00 94.75 200 LEU A CA 1
ATOM 1698 C C . LEU A 1 200 ? -16.348 -2.750 17.315 1.00 94.75 200 LEU A C 1
ATOM 1700 O O . LEU A 1 200 ? -17.448 -3.246 17.096 1.00 94.75 200 LEU A O 1
ATOM 1704 N N . ILE A 1 201 ? -15.333 -3.459 17.807 1.00 93.25 201 ILE A N 1
ATOM 1705 C CA . ILE A 1 201 ? -15.406 -4.889 18.097 1.00 93.25 201 ILE A CA 1
ATOM 1706 C C . ILE A 1 201 ? -16.438 -5.217 19.190 1.00 93.25 201 ILE A C 1
ATOM 1708 O O . ILE A 1 201 ? -17.056 -6.279 19.138 1.00 93.25 201 ILE A O 1
ATOM 1712 N N . SER A 1 202 ? -16.588 -4.352 20.194 1.00 95.25 202 SER A N 1
ATOM 1713 C CA . SER A 1 202 ? -17.508 -4.581 21.315 1.00 95.25 202 SER A CA 1
ATOM 1714 C C . SER A 1 202 ? -18.968 -4.252 20.999 1.00 95.25 202 SER A C 1
ATOM 1716 O O . SER A 1 202 ? -19.865 -4.850 21.587 1.00 95.25 202 SER A O 1
ATOM 1718 N N . GLU A 1 203 ? -19.202 -3.310 20.085 1.00 95.25 203 GLU A N 1
ATOM 1719 C CA . GLU A 1 203 ? -20.534 -2.780 19.776 1.00 95.25 203 GLU A CA 1
ATOM 1720 C C . GLU A 1 203 ? -21.149 -3.404 18.517 1.00 95.25 203 GLU A C 1
ATOM 1722 O O . GLU A 1 203 ? -22.356 -3.287 18.312 1.00 95.25 203 GLU A O 1
ATOM 1727 N N . THR A 1 204 ? -20.344 -4.076 17.686 1.00 94.00 204 THR A N 1
ATOM 1728 C CA . THR A 1 204 ? -20.774 -4.543 16.363 1.00 94.00 204 THR A CA 1
ATOM 1729 C C . THR A 1 204 ? -20.907 -6.058 16.294 1.00 94.00 204 THR A C 1
ATOM 1731 O O . THR A 1 204 ? -19.966 -6.803 16.574 1.00 94.00 204 THR A O 1
ATOM 1734 N N . ASP A 1 205 ? -22.068 -6.508 15.829 1.00 93.25 205 ASP A N 1
ATOM 1735 C CA . ASP A 1 205 ? -22.292 -7.880 15.387 1.00 93.25 205 ASP A CA 1
ATOM 1736 C C . ASP A 1 205 ? -21.992 -7.976 13.885 1.00 93.25 205 ASP A C 1
ATOM 1738 O O . ASP A 1 205 ? -22.841 -7.690 13.044 1.00 93.25 205 ASP A O 1
ATOM 1742 N N . PHE A 1 206 ? -20.755 -8.340 13.546 1.00 91.19 206 PHE A N 1
ATOM 1743 C CA . PHE A 1 206 ? -20.296 -8.358 12.155 1.00 91.19 206 PHE A CA 1
ATOM 1744 C C . PHE A 1 206 ? -21.064 -9.349 11.274 1.00 91.19 206 PHE A C 1
ATOM 1746 O O . PHE A 1 206 ? -21.257 -9.068 10.098 1.00 91.19 206 PHE A O 1
ATOM 1753 N N . GLU A 1 207 ? -21.530 -10.475 11.822 1.00 90.38 207 GLU A N 1
ATOM 1754 C CA . GLU A 1 207 ? -22.348 -11.425 11.056 1.00 90.38 207 GLU A CA 1
ATOM 1755 C C . GLU A 1 207 ? -23.683 -10.788 10.680 1.00 90.38 207 GLU A C 1
ATOM 1757 O O . GLU A 1 207 ? -24.098 -10.838 9.522 1.00 90.38 207 GLU A O 1
ATOM 1762 N N . LYS A 1 208 ? -24.327 -10.112 11.633 1.00 91.56 208 LYS A N 1
ATOM 1763 C CA . LYS A 1 208 ? -25.560 -9.381 11.355 1.00 91.56 208 LYS A CA 1
ATOM 1764 C C . LYS A 1 208 ? -25.351 -8.247 10.348 1.00 91.56 208 LYS A C 1
ATOM 1766 O O . LYS A 1 208 ? -26.183 -8.082 9.461 1.00 91.56 208 LYS A O 1
ATOM 1771 N N . GLU A 1 209 ? -24.259 -7.490 10.456 1.00 90.44 209 GLU A N 1
ATOM 1772 C CA . GLU A 1 209 ? -23.939 -6.404 9.514 1.00 90.44 209 GLU A CA 1
ATOM 1773 C C . GLU A 1 209 ? -23.781 -6.916 8.077 1.00 90.44 209 GLU A C 1
ATOM 1775 O O . GLU A 1 209 ? -24.243 -6.272 7.138 1.00 90.44 209 GLU A O 1
ATOM 1780 N N . THR A 1 210 ? -23.197 -8.104 7.892 1.00 87.62 210 THR A N 1
ATOM 1781 C CA . THR A 1 210 ? -23.032 -8.692 6.553 1.00 87.62 210 THR A CA 1
ATOM 1782 C C . THR A 1 210 ? -24.335 -9.165 5.908 1.00 87.62 210 THR A C 1
ATOM 1784 O O . THR A 1 210 ? -24.386 -9.272 4.692 1.00 87.62 210 THR A O 1
ATOM 1787 N N . GLN A 1 211 ? -25.396 -9.407 6.688 1.00 85.00 211 GLN A N 1
ATOM 1788 C CA . GLN A 1 211 ? -26.714 -9.835 6.186 1.00 85.00 211 GLN A CA 1
ATOM 1789 C C . GLN A 1 211 ? -27.599 -8.672 5.719 1.00 85.00 211 GLN A C 1
ATOM 1791 O O . GLN A 1 211 ? -28.721 -8.884 5.261 1.00 85.00 211 GLN A O 1
ATOM 1796 N N . ILE A 1 212 ? -27.135 -7.430 5.883 1.00 76.00 212 ILE A N 1
ATOM 1797 C CA . ILE A 1 212 ? -27.823 -6.243 5.359 1.00 76.00 212 ILE A CA 1
ATOM 1798 C C . ILE A 1 212 ? -27.703 -6.182 3.817 1.00 76.00 212 ILE A C 1
ATOM 1800 O O . ILE A 1 212 ? -28.427 -5.417 3.177 1.00 76.00 212 ILE A O 1
ATOM 1804 N N . PHE A 1 213 ? -26.851 -7.029 3.228 1.00 59.25 213 PHE A N 1
ATOM 1805 C CA . PHE A 1 213 ? -26.572 -7.165 1.798 1.00 59.25 213 PHE A CA 1
ATOM 1806 C C . PHE A 1 213 ? -26.860 -8.591 1.318 1.00 59.25 213 PHE A C 1
ATOM 1808 O O . PHE A 1 213 ? -27.206 -8.725 0.122 1.00 59.25 213 PHE A O 1
#

Secondary structure (DSSP, 8-state):
--HHHHHHHHHH-GGGGGG---SSS-------HHHHHHHHHT-HHHHHHHHHHHHT--S--SEEEEEETTEEEEEEEETTEEEEEEESSHHHHHHHHHHHHTTS--PPPGGGGS-HHHHTTEEEETTEEEE-TTTHHHHHHHHHHTTPPP---EEEEEPSS-EEEEEEEE-PPPPPPTT--HHHHHHHHHHHHHHHHHHHHHH--HHHHHTT-

Foldseek 3Di:
DALVVLVVLVVVPCPPVPPDDDDDPDPDDDDDLVNQLVVLVVPVVSLVVLQVVQVVPPDDDQWGWYDDDQWIKTWGDDPPDIDIDIGNDSSQSSSQRNCVSVVVHGDDQPCVVQPPQLQVQWDDDPNDTHHDLVCVLVNLVSCLVVLHADQWDWDWDDDPVDIDTLVVQIQGDDDDDDPDDSNNRSVRRSVSSVVSSVVSVVPDDVVVSSVVD

Sequence (213 aa):
MTERQAREILALDKSWLDKIIVGNNEIKFSFNQYDLLSYLRQRPELCDKILQFSYDKRCSPATFIEEHKNAYRVGWFEKDREQTKTFDKLYEAVTDFVLFSWNLGRLEREEYRLPKQIRERAIESGNEFGWKRQDFKKIVEAARQVPMAIIGGQVQYVFDDGICELYWLSYDPDERQENEEWVTYCNRTANQVNQKFDKLISETDFEKETQIF

Radius of gyration: 22.36 Å; chains: 1; bounding box: 64×42×56 Å